Protein AF-A0A511N7I3-F1 (afdb_monomer_lite)

Secondary structure (DSSP, 8-state):
-HHHHHHHHHH-HHHHHHHHHHHHHHHHHHHHHHH-TT-----SS-TTHHHHHHHHHHHHHIIIIIHHHSSTHHHHTTS---HHHHHHHHHHHHHHHHHHHHHHHHHTT-S-S-HHHHHHHHHHHHHHHHHHHHHHHHH--HHHHHHHHHHHHHTHHHHHHTS-TTTHHHHHHTSTTHHHHHSTT-STTHHHHHHHHHHHHHHHHHHHHHHTT--

pLDDT: mean 76.43, std 11.68, range [41.78, 92.38]

Foldseek 3Di:
DLVVVVVVLVVDPLSVVLLVQLQCVLVVQLVVCVVDVVPNCDALFQNLLVSLLSLLLRLLLCQLQVCLVPCVVVVVVVDPDWLVRSVVSSVVVSVVSSVSSSVSNVVSVRDDPDPLLVVLSVQLSLQLNLQLLLVCLPPSHSVCSNVCSCCLRGPVSVVLVPDDPVCSLVVLLLRTRCSSRNPVVPPVSNVSNVVNSVVSNVNSSVSSNVVISDD

Structure (mmCIF, N/CA/C/O backbone):
data_AF-A0A511N7I3-F1
#
_entry.id   AF-A0A511N7I3-F1
#
loop_
_atom_site.group_PDB
_atom_site.id
_atom_site.type_symbol
_atom_site.label_atom_id
_atom_site.label_alt_id
_atom_site.label_comp_id
_atom_site.label_asym_id
_atom_site.label_entity_id
_atom_site.label_seq_id
_atom_site.pdbx_PDB_ins_code
_atom_site.Cartn_x
_atom_site.Cartn_y
_atom_site.Cartn_z
_atom_site.occupancy
_atom_site.B_iso_or_equiv
_atom_site.auth_seq_id
_atom_site.auth_comp_id
_atom_site.auth_asym_id
_atom_site.auth_atom_id
_atom_site.pdbx_PDB_model_num
ATOM 1 N N . MET A 1 1 ? 2.011 6.239 21.391 1.00 61.47 1 MET A N 1
ATOM 2 C CA . MET A 1 1 ? 0.919 5.360 20.912 1.00 61.47 1 MET A CA 1
ATOM 3 C C . MET A 1 1 ? 1.332 4.529 19.694 1.00 61.47 1 MET A C 1
ATOM 5 O O . MET A 1 1 ? 1.043 3.345 19.711 1.00 61.47 1 MET A O 1
ATOM 9 N N . LEU A 1 2 ? 2.141 5.040 18.748 1.00 65.31 2 LEU A N 1
ATOM 10 C CA . LEU A 1 2 ? 2.785 4.211 17.702 1.00 65.31 2 LEU A CA 1
ATOM 11 C C . LEU A 1 2 ? 3.490 2.957 18.261 1.00 65.31 2 LEU A C 1
ATOM 13 O O . LEU A 1 2 ? 3.284 1.851 17.775 1.00 65.31 2 LEU A O 1
ATOM 17 N N . ALA A 1 3 ? 4.257 3.116 19.345 1.00 66.69 3 ALA A N 1
ATOM 18 C CA . ALA A 1 3 ? 4.896 2.001 20.048 1.00 66.69 3 ALA A CA 1
ATOM 19 C C . ALA A 1 3 ? 3.896 0.943 20.558 1.00 66.69 3 ALA A C 1
ATOM 21 O O . ALA A 1 3 ? 4.250 -0.225 20.653 1.00 66.69 3 ALA A O 1
ATOM 22 N N . ALA A 1 4 ? 2.649 1.326 20.857 1.00 69.81 4 ALA A N 1
ATOM 23 C CA . ALA A 1 4 ? 1.601 0.397 21.269 1.00 69.81 4 ALA A CA 1
ATOM 24 C C . ALA A 1 4 ? 1.041 -0.390 20.074 1.00 69.81 4 ALA A C 1
ATOM 26 O O . ALA A 1 4 ? 0.874 -1.599 20.191 1.00 69.81 4 ALA A O 1
ATOM 27 N N . GLU A 1 5 ? 0.820 0.242 18.915 1.00 72.00 5 GLU A N 1
ATOM 28 C CA . GLU A 1 5 ? 0.444 -0.471 17.680 1.00 72.00 5 GLU A CA 1
ATOM 29 C C . GLU A 1 5 ? 1.557 -1.434 17.227 1.00 72.00 5 GLU A C 1
ATOM 31 O O . GLU A 1 5 ? 1.289 -2.586 16.892 1.00 72.00 5 GLU A O 1
ATOM 36 N N . LEU A 1 6 ? 2.825 -1.018 17.325 1.00 74.19 6 LEU A N 1
ATOM 37 C CA . LEU A 1 6 ? 3.972 -1.898 17.072 1.00 74.19 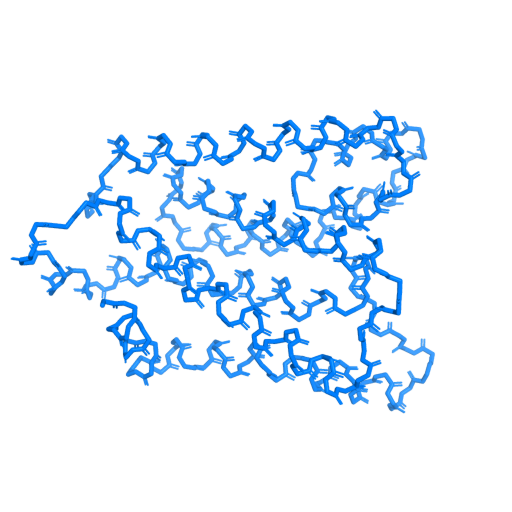6 LEU A CA 1
ATOM 38 C C . LEU A 1 6 ? 4.059 -3.046 18.081 1.00 74.19 6 LEU A C 1
ATOM 40 O O . LEU A 1 6 ? 4.363 -4.180 17.715 1.00 74.19 6 LEU A O 1
ATOM 44 N N . LEU A 1 7 ? 3.758 -2.782 19.353 1.00 73.81 7 LEU A N 1
ATOM 45 C CA . LEU A 1 7 ? 3.720 -3.814 20.385 1.00 73.81 7 LEU A CA 1
ATOM 46 C C . LEU A 1 7 ? 2.601 -4.830 20.130 1.00 73.81 7 LEU A C 1
ATOM 48 O O . LEU A 1 7 ? 2.807 -6.016 20.374 1.00 73.81 7 LEU A O 1
ATOM 52 N N . LYS A 1 8 ? 1.443 -4.402 19.613 1.00 72.38 8 LYS A N 1
ATOM 53 C CA . LYS A 1 8 ? 0.372 -5.319 19.191 1.00 72.38 8 LYS A CA 1
ATOM 54 C C . LYS A 1 8 ? 0.804 -6.182 18.021 1.00 72.38 8 LYS A C 1
ATOM 56 O O . LYS A 1 8 ? 0.581 -7.386 18.055 1.00 72.38 8 LYS A O 1
ATOM 61 N N . LEU A 1 9 ? 1.460 -5.584 17.029 1.00 73.81 9 LEU A N 1
ATOM 62 C CA . LEU A 1 9 ? 2.006 -6.316 15.892 1.00 73.81 9 LEU A CA 1
ATOM 63 C C . LEU A 1 9 ? 3.045 -7.354 16.349 1.00 73.81 9 LEU A C 1
ATOM 65 O O . LEU A 1 9 ? 2.996 -8.493 15.905 1.00 73.81 9 LEU A O 1
ATOM 69 N N . LYS A 1 10 ? 3.915 -6.997 17.304 1.00 78.56 10 LYS A N 1
ATOM 70 C CA . LYS A 1 10 ? 4.887 -7.912 17.927 1.00 78.56 10 LYS A CA 1
ATOM 71 C C . LYS A 1 10 ? 4.224 -9.038 18.731 1.00 78.56 10 LYS A C 1
ATOM 73 O O . LYS A 1 10 ? 4.747 -10.144 18.774 1.00 78.56 10 LYS A O 1
ATOM 78 N N . ARG A 1 11 ? 3.127 -8.752 19.439 1.00 76.62 11 ARG A N 1
ATOM 79 C CA . ARG A 1 11 ? 2.456 -9.716 20.332 1.00 76.62 11 ARG A CA 1
ATOM 80 C C . ARG A 1 11 ? 1.458 -10.619 19.612 1.00 76.62 11 ARG A C 1
ATOM 82 O O . ARG A 1 11 ? 1.139 -11.679 20.138 1.00 76.62 11 ARG A O 1
ATOM 89 N N . ASN A 1 12 ? 0.955 -10.210 18.450 1.00 77.50 12 ASN A N 1
ATOM 90 C CA . ASN A 1 12 ? 0.035 -11.014 17.659 1.00 77.50 12 ASN A CA 1
ATOM 91 C C . ASN A 1 12 ? 0.822 -11.860 16.638 1.00 77.50 12 ASN A C 1
ATOM 93 O O . ASN A 1 12 ? 1.464 -11.285 15.755 1.00 77.50 12 ASN A O 1
ATOM 97 N N . PRO A 1 13 ? 0.748 -13.203 16.700 1.00 79.56 13 PRO A N 1
ATOM 98 C CA . PRO A 1 13 ? 1.483 -14.073 15.783 1.00 79.56 13 PRO A CA 1
ATOM 99 C C . PRO A 1 13 ? 1.088 -13.859 14.315 1.00 79.56 13 PRO A C 1
ATOM 101 O O . PRO A 1 13 ? 1.944 -13.961 13.441 1.00 79.56 13 PRO A O 1
ATOM 104 N N . MET A 1 14 ? -0.170 -13.499 14.030 1.00 78.31 14 MET A N 1
ATOM 105 C CA . MET A 1 14 ? -0.611 -13.184 12.667 1.00 78.31 14 MET A CA 1
ATOM 106 C C . MET A 1 14 ? 0.020 -11.880 12.173 1.00 78.31 14 MET A C 1
ATOM 108 O O . MET A 1 14 ? 0.594 -11.849 11.089 1.00 78.31 14 MET A O 1
ATOM 112 N N . GLY A 1 15 ? -0.021 -10.815 12.981 1.00 77.06 15 GLY A N 1
ATOM 113 C CA . GLY A 1 15 ? 0.588 -9.526 12.632 1.00 77.06 15 GLY A CA 1
ATOM 114 C C . GLY A 1 15 ? 2.103 -9.621 12.434 1.00 77.06 15 GLY A C 1
ATOM 115 O O . GLY A 1 15 ? 2.637 -9.078 11.466 1.00 77.06 15 GLY A O 1
ATOM 116 N N . MET A 1 16 ? 2.789 -10.361 13.307 1.00 82.50 16 MET A N 1
ATOM 117 C CA . MET A 1 16 ? 4.225 -10.611 13.192 1.00 82.50 16 MET A CA 1
ATOM 118 C C . MET A 1 16 ? 4.556 -11.465 11.963 1.00 82.50 16 MET A C 1
ATOM 120 O O . MET A 1 16 ? 5.484 -11.132 11.229 1.00 82.50 16 MET A O 1
ATOM 124 N N . GLY A 1 17 ? 3.772 -12.514 11.691 1.00 83.88 17 GLY A N 1
ATOM 125 C CA . GLY A 1 17 ? 3.923 -13.344 10.496 1.00 83.88 17 GLY A CA 1
ATOM 126 C C . GLY A 1 17 ? 3.764 -12.546 9.201 1.00 83.88 17 GLY A C 1
ATOM 127 O O . GLY A 1 17 ? 4.588 -12.679 8.301 1.00 83.88 17 GLY A O 1
ATOM 128 N N . LEU A 1 18 ? 2.769 -11.653 9.128 1.00 82.25 18 LEU A N 1
ATOM 129 C CA . LEU A 1 18 ? 2.565 -10.772 7.971 1.00 82.25 18 LEU A CA 1
ATOM 130 C C . LEU A 1 18 ? 3.715 -9.775 7.785 1.00 82.25 18 LEU A C 1
ATOM 132 O O . LEU A 1 18 ? 4.137 -9.536 6.657 1.00 82.25 18 LEU A O 1
ATOM 136 N N . ALA A 1 19 ? 4.252 -9.218 8.872 1.00 80.75 19 ALA A N 1
ATOM 137 C CA . ALA A 1 19 ? 5.400 -8.319 8.800 1.00 80.75 19 ALA A CA 1
ATOM 138 C C . ALA A 1 19 ? 6.677 -9.042 8.349 1.00 80.75 19 ALA A C 1
ATOM 140 O O . ALA A 1 19 ? 7.389 -8.536 7.486 1.00 80.75 19 ALA A O 1
ATOM 141 N N . ILE A 1 20 ? 6.941 -10.243 8.874 1.00 84.75 20 ILE A N 1
ATOM 142 C CA . ILE A 1 20 ? 8.081 -11.070 8.453 1.00 84.75 20 ILE A CA 1
ATOM 143 C C . ILE A 1 20 ? 7.931 -11.478 6.987 1.00 84.75 20 ILE A C 1
ATOM 145 O O . ILE A 1 20 ? 8.874 -11.310 6.222 1.00 84.75 20 ILE A O 1
ATOM 149 N N . ALA A 1 21 ? 6.753 -11.956 6.575 1.00 80.81 21 ALA A N 1
ATOM 150 C CA . ALA A 1 21 ? 6.480 -12.296 5.180 1.00 80.81 21 ALA A CA 1
ATOM 151 C C . ALA A 1 21 ? 6.705 -11.082 4.266 1.00 80.81 21 ALA A C 1
ATOM 153 O O . ALA A 1 21 ? 7.388 -11.185 3.251 1.00 80.81 21 ALA A O 1
ATOM 154 N N . GLY A 1 22 ? 6.215 -9.914 4.683 1.00 76.44 22 GLY A N 1
ATOM 155 C CA . GLY A 1 22 ? 6.435 -8.640 4.012 1.00 76.44 22 GLY A CA 1
ATOM 156 C C . GLY A 1 22 ? 7.910 -8.285 3.805 1.00 76.44 22 GLY A C 1
ATOM 157 O O . GLY A 1 22 ? 8.301 -7.885 2.713 1.00 76.44 22 GLY A O 1
ATOM 158 N N . LEU A 1 23 ? 8.740 -8.474 4.833 1.00 81.56 23 LEU A N 1
ATOM 159 C CA . LEU A 1 23 ? 10.179 -8.181 4.792 1.00 81.56 23 LEU A CA 1
ATOM 160 C C . LEU A 1 23 ? 11.017 -9.281 4.126 1.00 81.56 23 LEU A C 1
ATOM 162 O O . LEU A 1 23 ? 12.124 -9.005 3.669 1.00 81.56 23 LEU A O 1
ATOM 166 N N . ALA A 1 24 ? 10.507 -10.511 4.051 1.00 84.38 24 ALA A N 1
ATOM 167 C CA . ALA A 1 24 ? 11.149 -11.620 3.352 1.00 84.38 24 ALA A CA 1
ATOM 168 C C . ALA A 1 24 ? 10.928 -11.554 1.832 1.00 84.38 24 ALA A C 1
ATOM 170 O O . ALA A 1 24 ? 11.765 -12.031 1.068 1.00 84.38 24 ALA A O 1
ATOM 171 N N . LEU A 1 25 ? 9.833 -10.937 1.375 1.00 82.62 25 LEU A N 1
ATOM 172 C CA . LEU A 1 25 ? 9.498 -10.830 -0.048 1.00 82.62 25 LEU A CA 1
ATOM 173 C C . LEU A 1 25 ? 10.602 -10.202 -0.919 1.00 82.62 25 LEU A C 1
ATOM 175 O O . LEU A 1 25 ? 10.906 -10.797 -1.950 1.00 82.62 25 LEU A O 1
ATOM 179 N N . PRO A 1 26 ? 11.257 -9.080 -0.550 1.00 81.00 26 PRO A N 1
ATOM 180 C CA . PRO A 1 26 ? 12.385 -8.553 -1.321 1.00 81.00 26 PRO A CA 1
ATOM 181 C C . PRO A 1 26 ? 13.533 -9.557 -1.476 1.00 81.00 26 PRO A C 1
ATOM 183 O O . PRO A 1 26 ? 14.131 -9.648 -2.545 1.00 81.00 26 PRO A O 1
ATOM 186 N N . VAL A 1 27 ? 13.821 -10.329 -0.422 1.00 84.12 27 VAL A N 1
ATOM 187 C CA . VAL A 1 27 ? 14.886 -11.343 -0.409 1.00 84.12 27 VAL A CA 1
ATOM 188 C C . VAL A 1 27 ? 14.528 -12.505 -1.333 1.00 84.12 27 VAL A C 1
ATOM 190 O O . VAL A 1 27 ? 15.369 -12.955 -2.106 1.00 84.12 27 VAL A O 1
ATOM 193 N N . LEU A 1 28 ? 13.272 -12.960 -1.301 1.00 82.88 28 LEU A N 1
ATOM 194 C CA . LEU A 1 28 ? 12.775 -14.015 -2.188 1.00 82.88 28 LEU A CA 1
ATOM 195 C C . LEU A 1 28 ? 12.784 -13.578 -3.656 1.00 82.88 28 LEU A C 1
ATOM 197 O O . LEU A 1 28 ? 13.202 -14.349 -4.514 1.00 82.88 28 LEU A O 1
ATOM 201 N N . VAL A 1 29 ? 12.366 -12.342 -3.944 1.00 78.94 29 VAL A N 1
ATOM 202 C CA . VAL A 1 29 ? 12.414 -11.762 -5.296 1.00 78.94 29 VAL A CA 1
ATOM 203 C C . VAL A 1 29 ? 13.855 -11.680 -5.795 1.00 78.94 29 VAL A C 1
ATOM 205 O O . VAL A 1 29 ? 14.139 -12.092 -6.918 1.00 78.94 29 VAL A O 1
ATOM 208 N N . PHE A 1 30 ? 14.779 -11.211 -4.953 1.00 80.75 30 PHE A N 1
ATOM 209 C CA . PHE A 1 30 ? 16.201 -11.178 -5.281 1.00 80.75 30 PHE A CA 1
ATOM 210 C C . PHE A 1 30 ? 16.751 -12.581 -5.572 1.00 80.75 30 PHE A C 1
ATOM 212 O O . PHE A 1 30 ? 17.352 -12.794 -6.622 1.00 80.75 30 PHE A O 1
ATOM 219 N N . ALA A 1 31 ? 16.502 -13.551 -4.689 1.00 82.94 31 ALA A N 1
ATOM 220 C CA . ALA A 1 31 ? 16.961 -14.927 -4.868 1.00 82.94 31 ALA A CA 1
ATOM 221 C C . ALA A 1 31 ? 16.394 -15.563 -6.150 1.00 82.94 31 ALA A C 1
ATOM 223 O O . ALA A 1 31 ? 17.136 -16.190 -6.903 1.00 82.94 31 ALA A O 1
ATOM 224 N N . ALA A 1 32 ? 15.108 -15.351 -6.444 1.00 78.75 32 ALA A N 1
ATOM 225 C CA . ALA A 1 32 ? 14.471 -15.853 -7.658 1.00 78.75 32 ALA A CA 1
ATOM 226 C C . ALA A 1 32 ? 15.118 -15.283 -8.934 1.00 78.75 32 ALA A C 1
ATOM 228 O O . ALA A 1 32 ? 15.411 -16.043 -9.857 1.00 78.75 32 ALA A O 1
ATOM 229 N N . ASN A 1 33 ? 15.412 -13.978 -8.954 1.00 75.94 33 ASN A N 1
ATOM 230 C CA . ASN A 1 33 ? 16.085 -13.330 -10.083 1.00 75.94 33 ASN A CA 1
ATOM 231 C C . ASN A 1 33 ? 17.519 -13.854 -10.292 1.00 75.94 33 ASN A C 1
ATOM 233 O O . ASN A 1 33 ? 17.972 -13.947 -11.430 1.00 75.94 33 ASN A O 1
ATOM 237 N N . GLN A 1 34 ? 18.226 -14.223 -9.216 1.00 80.19 34 GLN A N 1
ATOM 238 C CA . GLN A 1 34 ? 19.568 -14.818 -9.299 1.00 80.19 34 GLN A CA 1
ATOM 239 C C . GLN A 1 34 ? 19.542 -16.270 -9.798 1.00 80.19 34 GLN A C 1
ATOM 241 O O . GLN A 1 34 ? 20.450 -16.702 -10.504 1.00 80.19 34 GLN A O 1
ATOM 246 N N . MET A 1 35 ? 18.504 -17.038 -9.447 1.00 81.00 35 MET A N 1
ATOM 247 C CA . MET A 1 35 ? 18.386 -18.448 -9.836 1.00 81.00 35 MET A CA 1
ATOM 248 C C . MET A 1 35 ? 18.042 -18.642 -11.315 1.00 81.00 35 MET A C 1
ATOM 250 O O . MET A 1 35 ? 18.385 -19.675 -11.889 1.00 81.00 35 MET A O 1
ATOM 254 N N . ASN A 1 36 ? 17.356 -17.684 -11.942 1.00 69.88 36 ASN A N 1
ATOM 255 C CA . ASN A 1 36 ? 17.090 -17.735 -13.373 1.00 69.88 36 ASN A CA 1
ATOM 256 C C . ASN A 1 36 ? 16.962 -16.318 -13.965 1.00 69.88 36 ASN A C 1
ATOM 258 O O . ASN A 1 36 ? 15.907 -15.697 -13.819 1.00 69.88 36 ASN A O 1
ATOM 262 N N . PRO A 1 37 ? 17.970 -15.829 -14.710 1.00 64.62 37 PRO A N 1
ATOM 263 C CA . PRO A 1 37 ? 17.948 -14.481 -15.283 1.00 64.62 37 PRO A CA 1
ATOM 264 C C . PRO A 1 37 ? 16.853 -14.280 -16.346 1.00 64.62 37 PRO A C 1
ATOM 266 O O . PRO A 1 37 ? 16.487 -13.141 -16.637 1.00 64.62 37 PRO A O 1
ATOM 269 N N . ASN A 1 38 ? 16.284 -15.364 -16.891 1.00 60.97 38 ASN A N 1
ATOM 270 C CA . ASN A 1 38 ? 15.150 -15.308 -17.818 1.00 60.97 38 ASN A CA 1
ATOM 271 C C . ASN A 1 38 ? 13.794 -15.233 -17.092 1.00 60.97 38 ASN A C 1
ATOM 273 O O . ASN A 1 38 ? 12.800 -14.833 -17.696 1.00 60.97 38 ASN A O 1
ATOM 277 N N . MET A 1 39 ? 13.736 -15.582 -15.802 1.00 58.50 39 MET A N 1
ATOM 278 C CA . MET A 1 39 ? 12.571 -15.358 -14.945 1.00 58.50 39 MET A CA 1
ATOM 279 C C . MET A 1 39 ? 12.777 -14.073 -14.147 1.00 58.50 39 MET A C 1
ATOM 281 O O . MET A 1 39 ? 12.983 -14.099 -12.939 1.00 58.50 39 MET A O 1
ATOM 285 N N . GLN A 1 40 ? 12.708 -12.923 -14.820 1.00 58.62 40 GLN A N 1
ATOM 286 C CA . GLN A 1 40 ? 12.582 -11.667 -14.087 1.00 58.62 40 GLN A CA 1
ATOM 287 C C . GLN A 1 40 ? 11.233 -11.683 -13.368 1.00 58.62 40 GLN A C 1
ATOM 289 O O . GLN A 1 40 ? 10.181 -11.650 -14.013 1.00 58.62 40 GLN A O 1
ATOM 294 N N . VAL A 1 41 ? 11.257 -11.739 -12.034 1.00 55.12 41 VAL A N 1
ATOM 295 C CA . VAL A 1 41 ? 10.066 -11.567 -11.199 1.00 55.12 41 VAL A CA 1
ATOM 296 C C . VAL A 1 41 ? 9.647 -10.105 -11.310 1.00 55.12 41 VAL A C 1
ATOM 298 O O . VAL A 1 41 ? 9.997 -9.252 -10.495 1.00 55.12 41 VAL A O 1
ATOM 301 N N . LYS A 1 42 ? 8.935 -9.794 -12.390 1.00 52.12 42 LYS A N 1
ATOM 302 C CA . LYS A 1 42 ? 8.363 -8.476 -12.620 1.00 52.12 42 LYS A CA 1
ATOM 303 C C . LYS A 1 42 ? 7.066 -8.385 -11.826 1.00 52.12 42 LYS A C 1
ATOM 305 O O . LYS A 1 42 ? 6.123 -9.143 -12.063 1.00 52.12 42 LYS A O 1
ATOM 310 N N . ALA A 1 43 ? 7.016 -7.442 -10.886 1.00 48.22 43 ALA A N 1
ATOM 311 C CA . ALA A 1 43 ? 5.736 -6.862 -10.501 1.00 48.22 43 ALA A CA 1
ATOM 312 C C . ALA A 1 43 ? 5.073 -6.285 -11.747 1.00 48.22 43 ALA A C 1
ATOM 314 O O . ALA A 1 43 ? 5.749 -5.900 -12.700 1.00 48.22 43 ALA A O 1
ATOM 315 N N . ASN A 1 44 ? 3.755 -6.142 -11.704 1.00 49.75 44 ASN A N 1
ATOM 316 C CA . ASN A 1 44 ? 3.137 -5.184 -12.598 1.00 49.75 44 ASN A CA 1
ATOM 317 C C . ASN A 1 44 ? 3.702 -3.803 -12.210 1.00 49.75 44 ASN A C 1
ATOM 319 O O . ASN A 1 44 ? 3.462 -3.329 -11.095 1.00 49.75 44 ASN A O 1
ATOM 323 N N . GLY A 1 45 ? 4.510 -3.212 -13.091 1.00 54.62 45 GLY A N 1
ATOM 324 C CA . GLY A 1 45 ? 5.258 -1.981 -12.854 1.00 54.62 45 GLY A CA 1
ATOM 325 C C . GLY A 1 45 ? 6.735 -2.264 -12.596 1.00 54.62 45 GLY A C 1
ATOM 326 O O . GLY A 1 45 ? 7.316 -3.205 -13.134 1.00 54.62 45 GLY A O 1
ATOM 327 N N . GLU A 1 46 ? 7.354 -1.438 -11.763 1.00 63.44 46 GLU A N 1
ATOM 328 C CA . GLU A 1 46 ? 8.758 -1.597 -11.406 1.00 63.44 46 GLU A CA 1
ATOM 329 C C . GLU A 1 46 ? 8.949 -2.768 -10.425 1.00 63.44 46 GLU A C 1
ATOM 331 O O . GLU A 1 46 ? 8.278 -2.844 -9.392 1.00 63.44 46 GLU A O 1
ATOM 336 N N . ALA A 1 47 ? 9.882 -3.683 -10.715 1.00 66.12 47 ALA A N 1
ATOM 337 C CA . ALA A 1 47 ? 10.077 -4.919 -9.943 1.00 66.12 47 ALA A CA 1
ATOM 338 C C . ALA A 1 47 ? 10.338 -4.667 -8.443 1.00 66.12 47 ALA A C 1
ATOM 340 O O . ALA A 1 47 ? 9.885 -5.428 -7.587 1.00 66.12 47 ALA A O 1
ATOM 341 N N . TYR A 1 48 ? 10.990 -3.549 -8.116 1.00 71.88 48 TYR A N 1
ATOM 342 C CA . TYR A 1 48 ? 11.301 -3.144 -6.743 1.00 71.88 48 TYR A CA 1
ATOM 343 C C . TYR A 1 48 ? 10.071 -2.771 -5.906 1.00 71.88 48 TYR A C 1
ATOM 345 O O . TYR A 1 48 ? 10.128 -2.778 -4.677 1.00 71.88 48 TYR A O 1
ATOM 353 N N . LEU A 1 49 ? 8.950 -2.443 -6.555 1.00 76.25 49 LEU A N 1
ATOM 354 C CA . LEU A 1 49 ? 7.708 -2.073 -5.885 1.00 76.25 49 LEU A CA 1
ATOM 355 C C . LEU A 1 49 ? 6.869 -3.290 -5.491 1.00 76.25 49 LEU A C 1
ATOM 357 O O . LEU A 1 49 ? 5.967 -3.135 -4.664 1.00 76.25 49 LEU A O 1
ATOM 361 N N . LEU A 1 50 ? 7.155 -4.479 -6.042 1.00 77.56 50 LEU A N 1
ATOM 362 C CA . LEU A 1 50 ? 6.407 -5.707 -5.752 1.00 77.56 50 LEU A CA 1
ATOM 363 C C . LEU A 1 50 ? 6.303 -5.980 -4.247 1.00 77.56 50 LEU A C 1
ATOM 365 O O . LEU A 1 50 ? 5.183 -6.157 -3.757 1.00 77.56 50 LEU A O 1
ATOM 369 N N . PRO A 1 51 ? 7.415 -5.974 -3.484 1.00 78.94 51 PRO A N 1
ATOM 370 C CA . PRO A 1 51 ? 7.354 -6.317 -2.072 1.00 78.94 51 PRO A CA 1
ATOM 371 C C . PRO A 1 51 ? 6.599 -5.261 -1.261 1.00 78.94 51 PRO A C 1
ATOM 373 O O . PRO A 1 51 ? 5.776 -5.597 -0.416 1.00 78.94 51 PRO A O 1
ATOM 376 N N . ALA A 1 52 ? 6.799 -3.980 -1.582 1.00 82.94 52 ALA A N 1
ATOM 377 C CA . ALA A 1 52 ? 6.121 -2.871 -0.920 1.00 82.94 52 ALA A CA 1
ATOM 378 C C . ALA A 1 52 ? 4.595 -2.901 -1.139 1.00 82.94 52 ALA A C 1
ATOM 380 O O . ALA A 1 52 ? 3.829 -2.701 -0.193 1.00 82.94 52 ALA A O 1
ATOM 381 N N . HIS A 1 53 ? 4.134 -3.211 -2.355 1.00 81.00 53 HIS A N 1
ATOM 382 C CA . HIS A 1 53 ? 2.703 -3.372 -2.637 1.00 81.00 53 HIS A CA 1
ATOM 383 C C . HIS A 1 53 ? 2.123 -4.617 -1.966 1.00 81.00 53 HIS A C 1
ATOM 385 O O . HIS A 1 53 ? 1.006 -4.567 -1.463 1.00 81.00 53 HIS A O 1
ATOM 391 N N . ALA A 1 54 ? 2.872 -5.718 -1.901 1.00 79.94 54 ALA A N 1
ATOM 392 C CA . ALA A 1 54 ? 2.435 -6.911 -1.184 1.00 79.94 54 ALA A CA 1
ATOM 393 C C . ALA A 1 54 ? 2.299 -6.655 0.328 1.00 79.94 54 ALA A C 1
ATOM 395 O O . ALA A 1 54 ? 1.297 -7.045 0.927 1.00 79.94 54 ALA A O 1
ATOM 396 N N . VAL A 1 55 ? 3.243 -5.925 0.936 1.00 84.44 55 VAL A N 1
ATOM 397 C CA . VAL A 1 55 ? 3.138 -5.459 2.330 1.00 84.44 55 VAL A CA 1
ATOM 398 C C . VAL A 1 55 ? 1.879 -4.617 2.516 1.00 84.44 55 VAL A C 1
ATOM 400 O O . VAL A 1 55 ? 1.105 -4.880 3.435 1.00 84.44 55 VAL A O 1
ATOM 403 N N . LEU A 1 56 ? 1.625 -3.645 1.631 1.00 86.44 56 LEU A N 1
ATOM 404 C CA . LEU A 1 56 ? 0.402 -2.840 1.684 1.00 86.44 56 LEU A CA 1
ATOM 405 C C . LEU A 1 56 ? -0.855 -3.714 1.599 1.00 86.44 56 LEU A C 1
ATOM 407 O O . LEU A 1 56 ? -1.730 -3.585 2.456 1.00 86.44 56 LEU A O 1
ATOM 411 N N . ALA A 1 57 ? -0.931 -4.608 0.611 1.00 83.31 57 ALA A N 1
ATOM 412 C CA . ALA A 1 57 ? -2.070 -5.491 0.366 1.00 83.31 57 ALA A CA 1
ATOM 413 C C . ALA A 1 57 ? -2.380 -6.419 1.544 1.00 83.31 57 ALA A C 1
ATOM 415 O O . ALA A 1 57 ? -3.540 -6.732 1.777 1.00 83.31 57 ALA A O 1
ATOM 416 N N . LEU A 1 58 ? -1.361 -6.864 2.280 1.00 85.00 58 LEU A N 1
ATOM 417 C CA . LEU A 1 58 ? -1.513 -7.821 3.376 1.00 85.00 58 LEU A CA 1
ATOM 418 C C . LEU A 1 58 ? -1.727 -7.139 4.732 1.00 85.00 58 LEU A C 1
ATOM 420 O O . LEU A 1 58 ? -2.618 -7.514 5.495 1.00 85.00 58 LEU A O 1
ATOM 424 N N . VAL A 1 59 ? -0.927 -6.117 5.039 1.00 86.94 59 VAL A N 1
ATOM 425 C CA . VAL A 1 59 ? -0.918 -5.470 6.359 1.00 86.94 59 VAL A CA 1
ATOM 426 C C . VAL A 1 59 ? -2.082 -4.496 6.512 1.00 86.94 59 VAL A C 1
ATOM 428 O O . VAL A 1 59 ? -2.642 -4.368 7.602 1.00 86.94 59 VAL A O 1
ATOM 431 N N . THR A 1 60 ? -2.486 -3.822 5.434 1.00 88.12 60 THR A N 1
ATOM 432 C CA . THR A 1 60 ? -3.532 -2.793 5.501 1.00 88.12 60 THR A CA 1
ATOM 433 C C . THR A 1 60 ? -4.906 -3.377 5.852 1.00 88.12 60 THR A C 1
ATOM 435 O O . THR A 1 60 ? -5.511 -2.886 6.807 1.00 88.12 60 THR A O 1
ATOM 438 N N . PRO A 1 61 ? -5.405 -4.443 5.189 1.00 86.75 61 PRO A N 1
ATOM 439 C CA . PRO A 1 61 ? -6.654 -5.089 5.598 1.00 86.75 61 PRO A CA 1
ATOM 440 C C . PRO A 1 61 ? -6.561 -5.663 7.016 1.00 86.75 61 PRO A C 1
ATOM 442 O O . PRO A 1 61 ? -7.521 -5.580 7.779 1.00 86.75 61 PRO A O 1
ATOM 445 N N . TYR A 1 62 ? -5.403 -6.212 7.396 1.00 86.00 62 TYR A N 1
ATOM 446 C CA . TYR A 1 62 ? -5.194 -6.756 8.736 1.00 86.00 62 TYR A CA 1
ATOM 447 C C . TYR A 1 62 ? -5.353 -5.680 9.823 1.00 86.00 62 TYR A C 1
ATOM 449 O O . TYR A 1 62 ? -6.187 -5.836 10.715 1.00 86.00 62 TYR A O 1
ATOM 457 N N . LEU A 1 63 ? -4.617 -4.566 9.731 1.00 85.12 63 LEU A N 1
ATOM 458 C CA . LEU A 1 63 ? -4.652 -3.510 10.751 1.00 85.12 63 LEU A CA 1
ATOM 459 C C . LEU A 1 63 ? -5.958 -2.708 10.730 1.00 85.12 63 LEU A C 1
ATOM 461 O O . LEU A 1 63 ? -6.449 -2.314 11.788 1.00 85.12 63 LEU A O 1
ATOM 465 N N . LEU A 1 64 ? -6.521 -2.440 9.547 1.00 84.94 64 LEU A N 1
ATOM 466 C CA . LEU A 1 64 ? -7.693 -1.569 9.424 1.00 84.94 64 LEU A CA 1
ATOM 467 C C . LEU A 1 64 ? -9.034 -2.313 9.553 1.00 84.94 64 LEU A C 1
ATOM 469 O O . LEU A 1 64 ? -10.005 -1.698 9.998 1.00 84.94 64 LEU A O 1
ATOM 473 N N . ALA A 1 65 ? -9.107 -3.601 9.195 1.00 81.06 65 ALA A N 1
ATOM 474 C CA . ALA A 1 65 ? -10.356 -4.372 9.194 1.00 81.06 65 ALA A CA 1
ATOM 475 C C . ALA A 1 65 ? -10.353 -5.588 10.136 1.00 81.06 65 ALA A C 1
ATOM 477 O O . ALA A 1 65 ? -11.351 -5.811 10.813 1.00 81.06 65 ALA A O 1
ATOM 478 N N . LEU A 1 66 ? -9.281 -6.389 10.198 1.00 79.38 66 LEU A N 1
ATOM 479 C CA . LEU A 1 66 ? -9.295 -7.622 11.004 1.00 79.38 66 LEU A CA 1
ATOM 480 C C . LEU A 1 66 ? -9.034 -7.362 12.492 1.00 79.38 66 LEU A C 1
ATOM 482 O O . LEU A 1 66 ? -9.802 -7.809 13.338 1.00 79.38 66 LEU A O 1
ATOM 486 N N . GLU A 1 67 ? -7.977 -6.621 12.831 1.00 74.38 67 GLU A N 1
ATOM 487 C CA . GLU A 1 67 ? -7.623 -6.317 14.228 1.00 74.38 67 GLU A CA 1
ATOM 488 C C . GLU A 1 67 ? -8.728 -5.513 14.932 1.00 74.38 67 GLU A C 1
ATOM 490 O O . GLU A 1 67 ? -8.976 -5.683 16.129 1.00 74.38 67 GLU A O 1
ATOM 495 N N . THR A 1 68 ? -9.414 -4.651 14.177 1.00 69.94 68 THR A N 1
ATOM 496 C CA . THR A 1 68 ? -10.552 -3.863 14.656 1.00 69.94 68 THR A CA 1
ATOM 497 C C . THR A 1 68 ? -11.760 -4.745 14.985 1.00 69.94 68 THR A C 1
ATOM 499 O O . THR A 1 68 ? -12.449 -4.461 15.963 1.00 69.94 68 THR A O 1
ATOM 502 N N . GLN A 1 69 ? -11.971 -5.843 14.250 1.00 69.06 69 GLN A N 1
ATOM 503 C CA . GLN A 1 69 ? -13.022 -6.835 14.518 1.00 69.06 69 GLN A CA 1
ATOM 504 C C . GLN A 1 69 ? -12.654 -7.824 15.636 1.00 69.06 69 GLN A C 1
ATOM 506 O O . GLN A 1 69 ? -13.509 -8.217 16.430 1.00 69.06 69 GLN A O 1
ATOM 511 N N . GLN A 1 70 ? -11.385 -8.231 15.731 1.00 67.50 70 GLN A N 1
ATOM 512 C CA . GLN A 1 70 ? -10.907 -9.254 16.667 1.00 67.50 70 GLN A CA 1
ATOM 513 C C . GLN A 1 70 ? -10.722 -8.725 18.100 1.00 67.50 70 GLN A C 1
ATOM 515 O O . GLN A 1 70 ? -9.653 -8.873 18.663 1.00 67.50 70 GLN A O 1
ATOM 520 N N . ALA 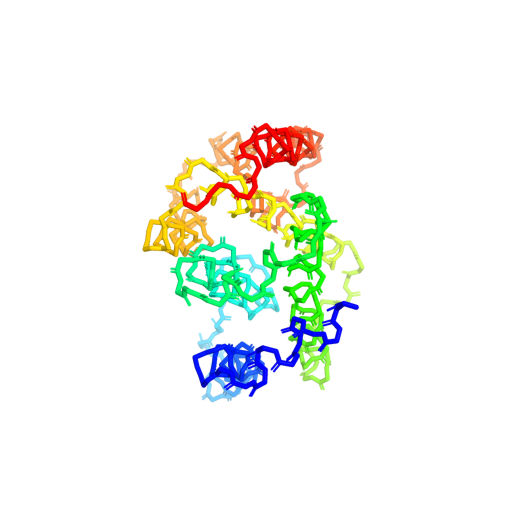A 1 71 ? -11.740 -8.113 18.715 1.00 50.50 71 ALA A N 1
ATOM 521 C CA . ALA A 1 71 ? -11.844 -7.783 20.151 1.00 50.50 71 ALA A CA 1
ATOM 522 C C . ALA A 1 71 ? -10.703 -6.971 20.832 1.00 50.50 71 ALA A C 1
ATOM 524 O O . ALA A 1 71 ? -10.923 -6.438 21.920 1.00 50.50 71 ALA A O 1
ATOM 525 N N . THR A 1 72 ? -9.533 -6.762 20.220 1.00 51.84 72 THR A N 1
ATOM 526 C CA . THR A 1 72 ? -8.424 -5.933 20.721 1.00 51.84 72 THR A CA 1
ATOM 527 C C . THR A 1 72 ? -8.796 -4.454 20.774 1.00 51.84 72 THR A C 1
ATOM 529 O O . THR A 1 72 ? -8.189 -3.688 21.521 1.00 51.84 72 THR A O 1
ATOM 532 N N . ALA A 1 73 ? -9.853 -4.056 20.057 1.00 49.19 73 ALA A N 1
ATOM 533 C CA . ALA A 1 73 ? -10.469 -2.744 20.183 1.00 49.19 73 ALA A CA 1
ATOM 534 C C . ALA A 1 73 ? -11.104 -2.509 21.566 1.00 49.19 73 ALA A C 1
ATOM 536 O O . ALA A 1 73 ? -11.058 -1.378 22.044 1.00 49.19 73 ALA A O 1
ATOM 537 N N . LYS A 1 74 ? -11.607 -3.543 22.272 1.00 45.81 74 LYS A N 1
ATOM 538 C CA . LYS A 1 74 ? -12.214 -3.363 23.612 1.00 45.81 74 LYS A CA 1
ATOM 539 C C . LYS A 1 74 ? -11.248 -2.744 24.632 1.00 45.81 74 LYS A C 1
ATOM 541 O O . LYS A 1 74 ? -11.706 -2.029 25.512 1.00 45.81 74 LYS A O 1
ATOM 546 N N . TRP A 1 75 ? -9.936 -2.956 24.489 1.00 45.88 75 TRP A N 1
ATOM 547 C CA . TRP A 1 75 ? -8.913 -2.369 25.369 1.00 45.88 75 TRP A CA 1
ATOM 548 C C . TRP A 1 75 ? -8.434 -0.974 24.933 1.00 45.88 75 TRP A C 1
ATOM 550 O O . TRP A 1 75 ? -7.914 -0.225 25.751 1.00 45.88 75 TRP A O 1
ATOM 560 N N . ILE A 1 76 ? -8.606 -0.599 23.660 1.00 49.34 76 ILE A N 1
ATOM 561 C CA . ILE A 1 76 ? -8.284 0.754 23.154 1.00 49.34 76 ILE A CA 1
ATOM 562 C C . ILE A 1 76 ? -9.430 1.729 23.467 1.00 49.34 76 ILE A C 1
ATOM 564 O O . ILE A 1 76 ? -9.220 2.935 23.577 1.00 49.34 76 ILE A O 1
ATOM 568 N N . LEU A 1 77 ? -10.645 1.204 23.637 1.00 47.34 77 LEU A N 1
ATOM 569 C CA . LEU A 1 77 ? -11.870 1.976 23.838 1.00 47.34 77 LEU A CA 1
ATOM 570 C C . LEU A 1 77 ? -12.055 2.531 25.261 1.00 47.34 77 LEU A C 1
ATOM 572 O O . LEU A 1 77 ? -13.021 3.251 25.493 1.00 47.34 77 LEU A O 1
ATOM 576 N N . THR A 1 78 ? -11.147 2.265 26.205 1.00 49.38 78 THR A N 1
ATOM 577 C CA . THR A 1 78 ? -11.196 2.900 27.537 1.00 49.38 78 THR A CA 1
ATOM 578 C C . THR A 1 78 ? -10.611 4.315 27.552 1.00 49.38 78 THR A C 1
ATOM 580 O O . THR A 1 78 ? -10.781 5.027 28.538 1.00 49.38 78 THR A O 1
ATOM 583 N N . THR A 1 79 ? -9.956 4.753 26.468 1.00 53.50 79 THR A N 1
ATOM 584 C CA . THR A 1 79 ? -9.380 6.101 26.351 1.00 53.50 79 THR A CA 1
ATOM 585 C C . THR A 1 79 ? -10.069 6.855 25.208 1.00 53.50 79 THR A C 1
ATOM 587 O O . THR A 1 79 ? -10.045 6.364 24.074 1.00 53.50 79 THR A O 1
ATOM 590 N N . PRO A 1 80 ? -10.667 8.042 25.441 1.00 53.84 80 PRO A N 1
ATOM 591 C CA . PRO A 1 80 ? -11.333 8.813 24.393 1.00 53.84 80 PRO A CA 1
ATOM 592 C C . PRO A 1 80 ? -10.301 9.268 23.356 1.00 53.84 80 PRO A C 1
ATOM 594 O O . PRO A 1 80 ? -9.583 10.249 23.536 1.00 53.84 80 PRO A O 1
ATOM 597 N N . THR A 1 81 ? -10.198 8.516 22.264 1.00 67.12 81 THR A N 1
ATOM 598 C CA . THR A 1 81 ? -9.222 8.751 21.201 1.00 67.12 81 THR A CA 1
ATOM 599 C C . THR A 1 81 ? -9.973 8.967 19.894 1.00 67.12 81 THR A C 1
ATOM 601 O O . THR A 1 81 ? -10.846 8.179 19.538 1.00 67.12 81 THR A O 1
ATOM 604 N N . SER A 1 82 ? -9.660 10.047 19.173 1.00 74.69 82 SER A N 1
ATOM 605 C CA . SER A 1 82 ? -10.288 10.353 17.879 1.00 74.69 82 SER A CA 1
ATOM 606 C C . SER A 1 82 ? -10.083 9.211 16.872 1.00 74.69 82 SER A C 1
ATOM 608 O O . SER A 1 82 ? -8.976 8.680 16.761 1.00 74.69 82 SER A O 1
ATOM 610 N N . SER A 1 83 ? -11.117 8.870 16.093 1.00 75.12 83 SER A N 1
ATOM 611 C CA . SER A 1 83 ? -11.044 7.833 15.047 1.00 75.12 83 SER A CA 1
ATOM 612 C C . SER A 1 83 ? -9.950 8.118 14.019 1.00 75.12 83 SER A C 1
ATOM 614 O O . SER A 1 83 ? -9.235 7.209 13.602 1.00 75.12 83 SER A O 1
ATOM 616 N N . LEU A 1 84 ? -9.760 9.393 13.667 1.00 81.38 84 LEU A N 1
ATOM 617 C CA . LEU A 1 84 ? -8.695 9.822 12.765 1.00 81.38 84 LEU A CA 1
ATOM 618 C C . LEU A 1 84 ? -7.315 9.597 13.378 1.00 81.38 84 LEU A C 1
ATOM 620 O O . LEU A 1 84 ? -6.403 9.182 12.675 1.00 81.38 84 LEU A O 1
ATOM 624 N N . LYS A 1 85 ? -7.160 9.814 14.688 1.00 82.75 85 LYS A N 1
ATOM 625 C CA . LYS A 1 85 ? -5.887 9.567 15.374 1.00 82.75 85 LYS A CA 1
ATOM 626 C C . LYS A 1 85 ? -5.518 8.082 15.328 1.00 82.75 85 LYS A C 1
ATOM 628 O O . LYS A 1 85 ? -4.389 7.761 14.979 1.00 82.75 85 LYS A O 1
ATOM 633 N N . VAL A 1 86 ? -6.474 7.189 15.592 1.00 80.06 86 VAL A N 1
ATOM 634 C CA . VAL A 1 86 ? -6.261 5.733 15.479 1.00 80.06 86 VAL A CA 1
ATOM 635 C C . VAL A 1 86 ? -5.919 5.335 14.040 1.00 80.06 86 VAL A C 1
ATOM 637 O O . VAL A 1 86 ? -4.989 4.561 13.820 1.00 80.06 86 VAL A O 1
ATOM 640 N N . LEU A 1 87 ? -6.627 5.891 13.052 1.00 85.38 87 LEU A N 1
ATOM 641 C CA . LEU A 1 87 ? -6.333 5.654 11.639 1.00 85.38 87 LEU A CA 1
ATOM 642 C C . LEU A 1 87 ? -4.905 6.083 11.276 1.00 85.38 87 LEU A C 1
ATOM 644 O O . LEU A 1 87 ? -4.179 5.304 10.661 1.00 85.38 87 LEU A O 1
ATOM 648 N N . PHE A 1 88 ? -4.489 7.291 11.669 1.00 88.12 88 PHE A N 1
ATOM 649 C CA . PHE A 1 88 ? -3.140 7.787 11.398 1.00 88.12 88 PHE A CA 1
ATOM 650 C C . PHE A 1 88 ? -2.068 6.911 12.043 1.00 88.12 88 PHE A C 1
ATOM 652 O O . PHE A 1 88 ? -1.074 6.613 11.392 1.00 88.12 88 PHE A O 1
ATOM 659 N N . GLU A 1 89 ? -2.279 6.432 13.270 1.00 85.44 89 GLU A N 1
ATOM 660 C CA . GLU A 1 89 ? -1.337 5.526 13.937 1.00 85.44 89 GLU A CA 1
ATOM 661 C C . GLU A 1 89 ? -1.182 4.198 13.182 1.00 85.44 89 GLU A C 1
ATOM 663 O O . GLU A 1 89 ? -0.059 3.738 12.965 1.00 85.44 89 GLU A O 1
ATOM 668 N N . LYS A 1 90 ? -2.290 3.617 12.708 1.00 87.12 90 LYS A N 1
ATOM 669 C CA . LY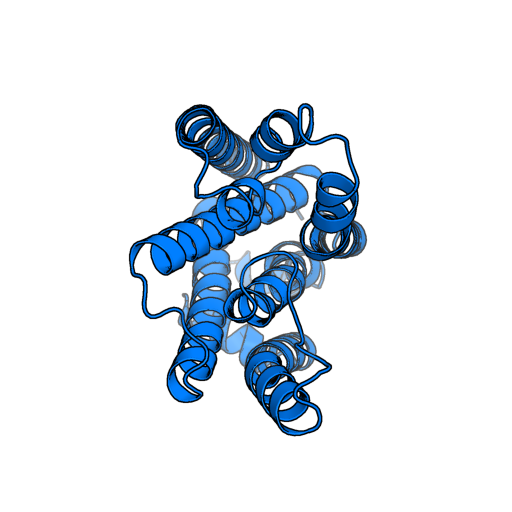S A 1 90 ? -2.263 2.399 11.885 1.00 87.12 90 LYS A CA 1
ATOM 670 C C . LYS A 1 90 ? -1.574 2.637 10.545 1.00 87.12 90 LYS A C 1
ATOM 672 O O . LYS A 1 90 ? -0.718 1.848 10.155 1.00 87.12 90 LYS A O 1
ATOM 677 N N . ILE A 1 91 ? -1.883 3.752 9.881 1.00 90.44 91 ILE A N 1
ATOM 678 C CA . ILE A 1 91 ? -1.205 4.182 8.652 1.00 90.44 91 ILE A CA 1
ATOM 679 C C . ILE A 1 91 ? 0.302 4.331 8.887 1.00 90.44 91 ILE A C 1
ATOM 681 O O . ILE A 1 91 ? 1.084 3.857 8.071 1.00 90.44 91 ILE A O 1
ATOM 685 N N . SER A 1 92 ? 0.733 4.920 10.004 1.00 89.31 92 SER A N 1
ATOM 686 C CA . SER A 1 92 ? 2.157 5.051 10.327 1.00 89.31 92 SER A CA 1
ATOM 687 C C . SER A 1 92 ? 2.853 3.696 10.485 1.00 89.31 92 SER A C 1
ATOM 689 O O . SER A 1 92 ? 3.975 3.548 10.010 1.00 89.31 92 SER A O 1
ATOM 691 N N . VAL A 1 93 ? 2.206 2.695 11.095 1.00 88.62 93 VAL A N 1
ATOM 692 C CA . VAL A 1 93 ? 2.765 1.330 11.178 1.00 88.62 93 VAL A CA 1
ATOM 693 C C . VAL A 1 93 ? 2.856 0.677 9.800 1.00 88.62 93 VAL A C 1
ATOM 695 O O . VAL A 1 93 ? 3.881 0.080 9.478 1.00 88.62 93 VAL A O 1
ATOM 698 N N . ILE A 1 94 ? 1.817 0.821 8.972 1.00 90.56 94 ILE A N 1
ATOM 699 C CA . ILE A 1 94 ? 1.813 0.313 7.593 1.00 90.56 94 ILE A CA 1
ATOM 700 C C . ILE A 1 94 ? 2.972 0.933 6.805 1.00 90.56 94 ILE A C 1
ATOM 702 O O . ILE A 1 94 ? 3.777 0.212 6.219 1.00 90.56 94 ILE A O 1
ATOM 706 N N . LEU A 1 95 ? 3.091 2.263 6.833 1.00 91.00 95 LEU A N 1
ATOM 707 C CA . LEU A 1 95 ? 4.145 2.992 6.133 1.00 91.00 95 LEU A CA 1
ATOM 708 C C . LEU A 1 95 ? 5.535 2.626 6.654 1.00 91.00 95 LEU A C 1
ATOM 710 O O . LEU A 1 95 ? 6.449 2.481 5.850 1.00 91.00 95 LEU A O 1
ATOM 714 N N . LEU A 1 96 ? 5.702 2.412 7.961 1.00 90.88 96 LEU A N 1
ATOM 715 C CA . LEU A 1 96 ? 6.971 1.950 8.519 1.00 90.88 96 LEU A CA 1
ATOM 716 C C . LEU A 1 96 ? 7.379 0.591 7.935 1.00 90.88 96 LEU A C 1
ATOM 718 O O . LEU A 1 96 ? 8.524 0.429 7.525 1.00 90.88 96 LEU A O 1
ATOM 722 N N . LEU A 1 97 ? 6.456 -0.372 7.852 1.00 89.69 97 LEU A N 1
ATOM 723 C CA . LEU A 1 97 ? 6.739 -1.688 7.266 1.00 89.69 97 LEU A CA 1
ATOM 724 C C . LEU A 1 97 ? 7.048 -1.599 5.767 1.00 89.69 97 LEU A C 1
ATOM 726 O O . LEU A 1 97 ? 7.948 -2.283 5.285 1.00 89.69 97 LEU A O 1
ATOM 730 N N . VAL A 1 98 ? 6.355 -0.719 5.042 1.00 89.50 98 VAL A N 1
ATOM 731 C CA . VAL A 1 98 ? 6.648 -0.429 3.631 1.00 89.50 98 VAL A CA 1
ATOM 732 C C . VAL A 1 98 ? 8.050 0.160 3.473 1.00 89.50 98 VAL A C 1
ATOM 734 O O . VAL A 1 98 ? 8.818 -0.316 2.642 1.00 89.50 98 VAL A O 1
ATOM 737 N N . VAL A 1 99 ? 8.420 1.146 4.295 1.00 90.25 99 VAL A N 1
ATOM 738 C CA . VAL A 1 99 ? 9.757 1.761 4.280 1.00 90.25 99 VAL A CA 1
ATOM 739 C C . VAL A 1 99 ? 10.836 0.737 4.618 1.00 90.25 99 VAL A C 1
ATOM 741 O O . VAL A 1 99 ? 11.856 0.693 3.940 1.00 90.25 99 VAL A O 1
ATOM 744 N N . LEU A 1 100 ? 10.610 -0.130 5.609 1.00 89.38 100 LEU A N 1
ATOM 745 C CA . LEU A 1 100 ? 11.541 -1.212 5.932 1.00 89.38 100 LEU A CA 1
ATOM 746 C C . LEU A 1 100 ? 11.693 -2.190 4.758 1.00 89.38 100 LEU A C 1
ATOM 748 O O . LEU A 1 100 ? 12.814 -2.547 4.410 1.00 89.38 100 LEU A O 1
ATOM 752 N N . SER A 1 101 ? 10.597 -2.565 4.093 1.00 87.69 101 SER A N 1
ATOM 753 C CA . SER A 1 101 ? 10.638 -3.417 2.897 1.00 87.69 101 SER A CA 1
ATOM 754 C C . SER A 1 101 ? 11.401 -2.768 1.736 1.00 87.69 101 SER A C 1
ATOM 756 O O . SER A 1 101 ? 12.138 -3.452 1.020 1.00 87.69 101 SER A O 1
ATOM 758 N N . LEU A 1 102 ? 11.245 -1.457 1.537 1.00 86.94 102 LEU A N 1
ATOM 759 C CA . LEU A 1 102 ? 12.020 -0.699 0.552 1.00 86.94 102 LEU A CA 1
ATOM 760 C C . LEU A 1 102 ? 13.495 -0.596 0.961 1.00 86.94 102 LEU A C 1
ATOM 762 O O . LEU A 1 102 ? 14.360 -0.718 0.104 1.00 86.94 102 LEU A O 1
ATOM 766 N N . GLY A 1 103 ? 13.793 -0.455 2.255 1.00 86.12 103 GLY A N 1
ATOM 767 C CA . GLY A 1 103 ? 15.155 -0.458 2.793 1.00 86.12 103 GLY A CA 1
ATOM 768 C C . GLY A 1 103 ? 15.880 -1.788 2.573 1.00 86.12 103 GLY A C 1
ATOM 769 O O . GLY A 1 103 ? 17.042 -1.793 2.179 1.00 86.12 103 GLY A O 1
ATOM 770 N N . VAL A 1 104 ? 15.185 -2.921 2.733 1.00 86.56 104 VAL A N 1
ATOM 771 C CA . VAL A 1 104 ? 15.726 -4.241 2.358 1.00 86.56 104 VAL A CA 1
ATOM 772 C C . VAL A 1 104 ? 15.966 -4.311 0.848 1.00 86.56 104 VAL A C 1
ATOM 774 O O . VAL A 1 104 ? 17.015 -4.773 0.413 1.00 86.56 104 VAL A O 1
ATOM 777 N N . SER A 1 105 ? 15.035 -3.798 0.038 1.00 84.00 105 SER A N 1
ATOM 778 C CA . SER A 1 105 ? 15.199 -3.747 -1.424 1.00 84.00 105 SER A CA 1
ATOM 779 C C . SER A 1 105 ? 16.393 -2.875 -1.841 1.00 84.00 105 SER A C 1
ATOM 781 O O . SER A 1 105 ? 17.120 -3.240 -2.760 1.00 84.00 105 SER A O 1
ATOM 783 N N . PHE A 1 106 ? 16.636 -1.765 -1.137 1.00 85.12 106 PHE A N 1
ATOM 784 C CA . PHE A 1 106 ? 17.803 -0.902 -1.320 1.00 85.12 106 PHE A CA 1
ATOM 785 C C . PHE A 1 106 ? 19.107 -1.617 -0.970 1.00 85.12 106 PHE A C 1
ATOM 787 O O . PHE A 1 106 ? 20.039 -1.598 -1.766 1.00 85.12 106 PHE A O 1
ATOM 794 N N . ALA A 1 107 ? 19.158 -2.298 0.179 1.00 85.69 107 ALA A N 1
ATOM 795 C CA . ALA A 1 107 ? 20.337 -3.052 0.604 1.00 85.69 107 ALA A CA 1
ATOM 796 C C . ALA A 1 107 ? 20.711 -4.180 -0.376 1.00 85.69 107 ALA A C 1
ATOM 798 O O . ALA A 1 107 ? 21.880 -4.535 -0.490 1.00 85.69 107 ALA A O 1
ATOM 799 N N . LEU A 1 108 ? 19.725 -4.720 -1.098 1.00 84.00 108 LEU A N 1
ATOM 800 C CA . LEU A 1 108 ? 19.910 -5.735 -2.139 1.00 84.00 108 LEU A CA 1
ATOM 801 C C . LEU A 1 108 ? 20.219 -5.146 -3.528 1.00 84.00 108 LEU A C 1
ATOM 803 O O . LEU A 1 108 ? 20.353 -5.906 -4.482 1.00 84.00 108 LEU A O 1
ATOM 807 N N . GLY A 1 109 ? 20.308 -3.818 -3.662 1.00 79.88 109 GLY A N 1
ATOM 808 C CA . GLY A 1 109 ? 20.579 -3.153 -4.940 1.00 79.88 109 GLY A CA 1
ATOM 809 C C . GLY A 1 109 ? 19.418 -3.205 -5.939 1.00 79.88 109 GLY A C 1
ATOM 810 O O . GLY A 1 109 ? 19.635 -3.041 -7.131 1.00 79.88 109 GLY A O 1
ATOM 811 N N . ASN A 1 110 ? 18.184 -3.434 -5.475 1.00 76.31 110 ASN A N 1
ATOM 812 C CA . ASN A 1 110 ? 17.010 -3.573 -6.342 1.00 76.31 110 ASN A CA 1
ATOM 813 C C . ASN A 1 110 ? 16.272 -2.246 -6.603 1.00 76.31 110 ASN A C 1
ATOM 815 O O . ASN A 1 110 ? 15.263 -2.265 -7.299 1.00 76.31 110 ASN A O 1
ATOM 819 N N . LEU A 1 111 ? 16.690 -1.114 -6.020 1.00 78.56 111 LEU A N 1
ATOM 820 C CA . LEU A 1 111 ? 16.017 0.177 -6.232 1.00 78.56 111 LEU A CA 1
ATOM 821 C C . LEU A 1 111 ? 16.428 0.835 -7.560 1.00 78.56 111 LEU A C 1
ATOM 823 O O . LEU A 1 111 ? 17.558 0.654 -8.007 1.00 78.56 111 LEU A O 1
ATOM 827 N N . PRO A 1 112 ? 15.538 1.632 -8.180 1.00 72.81 112 PRO A N 1
ATOM 828 C CA . PRO A 1 112 ? 15.855 2.334 -9.412 1.00 72.81 112 PRO A CA 1
ATOM 829 C C . PRO A 1 112 ? 16.862 3.452 -9.128 1.00 72.81 112 PRO A C 1
ATOM 831 O O . PRO A 1 112 ? 16.706 4.216 -8.176 1.00 72.81 112 PRO A O 1
ATOM 834 N N . GLU A 1 113 ? 17.856 3.598 -10.001 1.00 74.94 113 GLU A N 1
ATOM 835 C CA . GLU A 1 113 ? 18.825 4.704 -9.938 1.00 74.94 113 GLU A CA 1
ATOM 836 C C . GLU A 1 113 ? 18.185 6.053 -10.319 1.00 74.94 113 GLU A C 1
ATOM 838 O O . GLU A 1 113 ? 18.657 7.122 -9.935 1.00 74.94 113 GLU A O 1
ATOM 843 N N . ASN A 1 114 ? 17.066 6.014 -11.051 1.00 80.56 114 ASN A N 1
ATOM 844 C CA . ASN A 1 114 ? 16.330 7.195 -11.479 1.00 80.56 114 ASN A CA 1
ATOM 845 C C . ASN A 1 114 ? 15.399 7.718 -10.368 1.00 80.56 114 ASN A C 1
ATOM 847 O O . ASN A 1 114 ? 14.370 7.112 -10.053 1.00 80.56 114 ASN A O 1
ATOM 851 N N . ALA A 1 115 ? 15.708 8.910 -9.850 1.00 77.81 115 ALA A N 1
ATOM 852 C CA . ALA A 1 115 ? 14.908 9.596 -8.837 1.00 77.81 115 ALA A CA 1
ATOM 853 C C . ALA A 1 115 ? 13.446 9.848 -9.265 1.00 77.81 115 ALA A C 1
ATOM 855 O O . ALA A 1 115 ? 12.548 9.804 -8.423 1.00 77.81 115 ALA A O 1
ATOM 856 N N . ALA A 1 116 ? 13.177 10.063 -10.558 1.00 74.88 116 ALA A N 1
ATOM 857 C CA . ALA A 1 116 ? 11.815 10.243 -11.066 1.00 74.88 116 ALA A CA 1
ATOM 858 C C . ALA A 1 116 ? 11.002 8.938 -10.996 1.00 74.88 116 ALA A C 1
ATOM 860 O O . ALA A 1 116 ? 9.847 8.951 -10.568 1.00 74.88 116 ALA A O 1
ATOM 861 N N . ALA A 1 117 ? 11.620 7.802 -11.338 1.00 74.75 117 ALA A N 1
ATOM 862 C CA . ALA A 1 117 ? 10.996 6.481 -11.234 1.00 74.75 117 ALA A CA 1
ATOM 863 C C . ALA A 1 117 ? 10.746 6.088 -9.767 1.00 74.75 117 ALA A C 1
ATOM 865 O O . ALA A 1 117 ? 9.692 5.538 -9.437 1.00 74.75 117 ALA A O 1
ATOM 866 N N . PHE A 1 118 ? 11.675 6.434 -8.868 1.00 79.56 118 PHE A N 1
ATOM 867 C CA . PHE A 1 118 ? 11.484 6.275 -7.426 1.00 79.56 118 PHE A CA 1
ATOM 868 C C . PHE A 1 118 ? 10.318 7.130 -6.902 1.00 79.56 118 PHE A C 1
ATOM 870 O O . PHE A 1 118 ? 9.437 6.627 -6.203 1.00 79.56 118 PHE A O 1
ATOM 877 N N . GLY A 1 119 ? 10.263 8.412 -7.284 1.00 78.88 119 GLY A N 1
ATOM 878 C CA . GLY A 1 119 ? 9.190 9.331 -6.894 1.00 78.88 119 GLY A CA 1
ATOM 879 C C . GLY A 1 119 ? 7.806 8.878 -7.369 1.00 78.88 119 GLY A C 1
ATOM 880 O O . GLY A 1 119 ? 6.855 8.874 -6.583 1.00 78.88 119 GLY A O 1
ATOM 881 N N . ALA A 1 120 ? 7.695 8.422 -8.620 1.00 76.81 120 ALA A N 1
ATOM 882 C CA . ALA A 1 120 ? 6.462 7.844 -9.156 1.00 76.81 120 ALA A CA 1
ATOM 883 C C . ALA A 1 120 ? 6.049 6.569 -8.398 1.00 76.81 120 ALA A C 1
ATOM 885 O O . ALA A 1 120 ? 4.872 6.396 -8.072 1.00 76.81 120 ALA A O 1
ATOM 886 N N . GLY A 1 121 ? 7.016 5.717 -8.042 1.00 78.06 121 GLY A N 1
ATOM 887 C CA . GLY A 1 121 ? 6.799 4.542 -7.198 1.00 78.06 121 GLY A CA 1
ATOM 888 C C . GLY A 1 121 ? 6.212 4.880 -5.831 1.00 78.06 121 GLY A C 1
ATOM 889 O O . GLY A 1 121 ? 5.205 4.300 -5.422 1.00 78.06 121 GLY A O 1
ATOM 890 N N . MET A 1 122 ? 6.785 5.875 -5.152 1.00 83.12 122 MET A N 1
ATOM 891 C CA . MET A 1 122 ? 6.295 6.351 -3.856 1.00 83.12 122 MET A CA 1
ATOM 892 C C . MET A 1 122 ? 4.888 6.949 -3.950 1.00 83.12 122 MET A C 1
ATOM 894 O O . MET A 1 122 ? 4.031 6.645 -3.116 1.00 83.12 122 MET A O 1
ATOM 898 N N . ALA A 1 123 ? 4.614 7.746 -4.984 1.00 80.50 123 ALA A N 1
ATOM 899 C CA . ALA A 1 123 ? 3.276 8.275 -5.239 1.00 80.50 123 ALA A CA 1
ATOM 900 C C . ALA A 1 123 ? 2.256 7.148 -5.486 1.00 80.50 123 ALA A C 1
ATOM 902 O O . ALA A 1 123 ? 1.132 7.199 -4.976 1.00 80.50 123 ALA A O 1
ATOM 903 N N . GLY A 1 124 ? 2.665 6.086 -6.186 1.00 81.19 124 GLY A N 1
ATOM 904 C CA . GLY A 1 124 ? 1.855 4.887 -6.372 1.00 81.19 124 GLY A CA 1
ATOM 905 C C . GLY A 1 124 ? 1.548 4.141 -5.075 1.00 81.19 124 GLY A C 1
ATOM 906 O O . GLY A 1 124 ? 0.400 3.754 -4.849 1.00 81.19 124 GLY A O 1
ATOM 907 N N . LEU A 1 125 ? 2.525 4.000 -4.174 1.00 84.94 125 LEU A N 1
ATOM 908 C CA . LEU A 1 125 ? 2.312 3.392 -2.854 1.00 84.94 125 LEU A CA 1
ATOM 909 C C . LEU A 1 125 ? 1.311 4.199 -2.016 1.00 84.94 125 LEU A C 1
ATOM 911 O O . LEU A 1 125 ? 0.385 3.628 -1.437 1.00 84.94 125 LEU A O 1
ATOM 915 N N . VAL A 1 126 ? 1.449 5.528 -1.996 1.00 87.81 126 VAL A N 1
ATOM 916 C CA . VAL A 1 126 ? 0.541 6.427 -1.262 1.00 87.81 126 VAL A CA 1
ATOM 917 C C . VAL A 1 126 ? -0.878 6.373 -1.829 1.00 87.81 126 VAL A C 1
ATOM 919 O O . VAL A 1 126 ? -1.850 6.316 -1.073 1.00 87.81 126 VAL A O 1
ATOM 922 N N . SER A 1 127 ? -1.019 6.364 -3.152 1.00 86.44 127 SER A N 1
ATOM 923 C CA . SER A 1 127 ? -2.326 6.288 -3.808 1.00 86.44 127 SER A CA 1
ATOM 924 C C . SER A 1 127 ? -2.995 4.919 -3.602 1.00 86.44 127 SER A C 1
ATOM 926 O O . SER A 1 127 ? -4.193 4.833 -3.305 1.00 86.44 127 SER A O 1
ATOM 928 N N . SER A 1 128 ? -2.211 3.839 -3.625 1.00 86.38 128 SER A N 1
ATOM 929 C CA . SER A 1 128 ? -2.710 2.491 -3.339 1.00 86.38 128 SER A CA 1
ATOM 930 C C . SER A 1 128 ? -3.138 2.333 -1.877 1.00 86.38 128 SER A C 1
ATOM 932 O O . SER A 1 128 ? -4.191 1.757 -1.600 1.00 86.38 128 SER A O 1
ATOM 934 N N . LEU A 1 129 ? -2.374 2.897 -0.935 1.00 89.88 129 LEU A N 1
ATOM 935 C CA . LEU A 1 129 ? -2.759 2.946 0.474 1.00 89.88 129 LEU A CA 1
ATOM 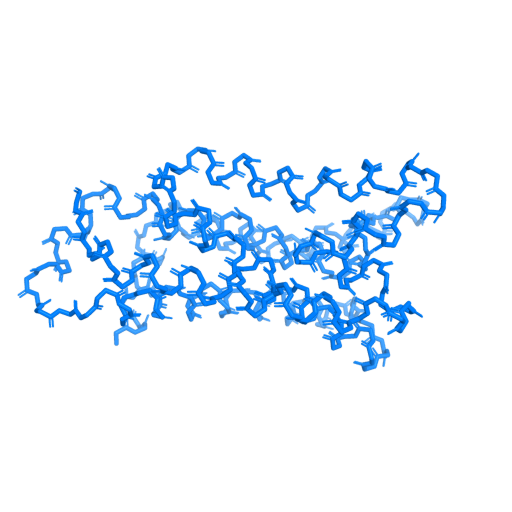936 C C . LEU A 1 129 ? -4.081 3.699 0.658 1.00 89.88 129 LEU A C 1
ATOM 938 O O . LEU A 1 129 ? -4.983 3.176 1.306 1.00 89.88 129 LEU A O 1
ATOM 942 N N . GLY A 1 130 ? -4.231 4.880 0.049 1.00 89.31 130 GLY A N 1
ATOM 943 C CA . GLY A 1 130 ? -5.479 5.648 0.099 1.00 89.31 130 GLY A CA 1
ATOM 944 C C . GLY A 1 130 ? -6.679 4.844 -0.405 1.00 89.31 130 GLY A C 1
ATOM 945 O O . GLY A 1 130 ? -7.741 4.857 0.217 1.00 89.31 130 GLY A O 1
ATOM 946 N N . THR A 1 131 ? -6.487 4.065 -1.472 1.00 88.88 131 THR A N 1
ATOM 947 C CA . THR A 1 131 ? -7.514 3.172 -2.029 1.00 88.88 131 THR A CA 1
ATOM 948 C C . THR A 1 131 ? -7.915 2.078 -1.041 1.00 88.88 131 THR A C 1
ATOM 950 O O . THR A 1 131 ? -9.104 1.868 -0.806 1.00 88.88 131 THR A O 1
ATOM 953 N N . LEU A 1 132 ? -6.950 1.412 -0.398 1.00 89.12 132 LEU A N 1
ATOM 954 C CA . LEU A 1 132 ? -7.242 0.395 0.618 1.00 89.12 132 LEU A CA 1
ATOM 955 C C . LEU A 1 132 ? -7.897 0.991 1.869 1.00 89.12 132 LEU A C 1
ATOM 957 O O . LEU A 1 132 ? -8.809 0.386 2.438 1.00 89.12 132 LEU A O 1
ATOM 961 N N . VAL A 1 133 ? -7.475 2.186 2.288 1.00 90.44 133 VAL A N 1
ATOM 962 C CA . VAL A 1 133 ? -8.085 2.916 3.405 1.00 90.44 133 VAL A CA 1
ATOM 963 C C . VAL A 1 133 ? -9.538 3.260 3.076 1.00 90.44 133 VAL A C 1
ATOM 965 O O . VAL A 1 133 ? -10.404 3.032 3.921 1.00 90.44 133 VAL A O 1
ATOM 968 N N . LEU A 1 134 ? -9.820 3.754 1.864 1.00 90.19 134 LEU A N 1
ATOM 969 C CA . LEU A 1 134 ? -11.172 4.048 1.382 1.00 90.19 134 LEU A CA 1
ATOM 970 C C . LEU A 1 134 ? -12.033 2.783 1.329 1.00 90.19 134 LEU A C 1
ATOM 972 O O . LEU A 1 134 ? -13.135 2.757 1.875 1.00 90.19 134 LEU A O 1
ATOM 976 N N . LEU A 1 135 ? -11.517 1.718 0.719 1.00 89.31 135 LEU A N 1
ATOM 977 C CA . LEU A 1 135 ? -12.209 0.440 0.600 1.00 89.31 135 LEU A CA 1
ATOM 978 C C . LEU A 1 135 ? -12.547 -0.141 1.976 1.00 89.31 135 LEU A C 1
ATOM 980 O O . LEU A 1 135 ? -13.667 -0.609 2.199 1.00 89.31 135 LEU A O 1
ATOM 984 N N . THR A 1 136 ? -11.613 -0.054 2.923 1.00 89.44 136 THR A N 1
ATOM 985 C CA . THR A 1 136 ? -11.855 -0.455 4.312 1.00 89.44 136 THR A CA 1
ATOM 986 C C . THR A 1 136 ? -12.911 0.427 4.966 1.00 89.44 136 THR A C 1
ATOM 988 O O . THR A 1 136 ? -13.813 -0.089 5.627 1.00 89.44 136 THR A O 1
ATOM 991 N N . ALA A 1 137 ? -12.851 1.743 4.735 1.00 86.31 137 ALA A N 1
ATOM 992 C CA . ALA A 1 137 ? -13.829 2.692 5.257 1.00 86.31 137 ALA A CA 1
ATOM 993 C C . ALA A 1 137 ? -15.249 2.344 4.801 1.00 86.31 137 ALA A C 1
ATOM 995 O O . ALA A 1 137 ? -16.177 2.412 5.607 1.00 86.31 137 ALA A O 1
ATOM 996 N N . ILE A 1 138 ? -15.410 1.974 3.524 1.00 88.75 138 ILE A N 1
ATOM 997 C CA . ILE A 1 138 ? -16.693 1.654 2.886 1.00 88.75 138 ILE A CA 1
ATOM 998 C C . ILE A 1 138 ? -17.215 0.295 3.355 1.00 88.75 138 ILE A C 1
ATOM 1000 O O . ILE A 1 138 ? -18.376 0.198 3.757 1.00 88.75 138 ILE A O 1
ATOM 1004 N N . THR A 1 139 ? -16.373 -0.736 3.320 1.00 86.62 139 THR A N 1
ATOM 1005 C CA . THR A 1 139 ? -16.832 -2.132 3.402 1.00 86.62 139 THR A CA 1
ATOM 1006 C C . THR A 1 139 ? -16.704 -2.744 4.787 1.00 86.62 139 THR A C 1
ATOM 1008 O O . THR A 1 139 ? -17.515 -3.596 5.134 1.00 86.62 139 THR A O 1
ATOM 1011 N N . ARG A 1 140 ? -15.709 -2.323 5.584 1.00 78.50 140 ARG A N 1
ATOM 1012 C CA . ARG A 1 140 ? -15.376 -2.907 6.899 1.00 78.50 140 ARG A CA 1
ATOM 1013 C C . ARG A 1 140 ? -15.233 -4.427 6.895 1.00 78.50 140 ARG A C 1
ATOM 1015 O O . ARG A 1 140 ? -15.404 -5.063 7.928 1.00 78.50 140 ARG A O 1
ATOM 1022 N N . ASN A 1 141 ? -14.942 -5.019 5.746 1.00 84.50 141 ASN A N 1
ATOM 1023 C CA . ASN A 1 141 ? -14.884 -6.460 5.592 1.00 84.50 141 ASN A CA 1
ATOM 1024 C C . ASN A 1 141 ? -13.454 -6.851 5.240 1.00 84.50 141 ASN A C 1
ATOM 1026 O O . ASN A 1 141 ? -12.981 -6.544 4.150 1.00 84.50 141 ASN A O 1
ATOM 1030 N N . PHE A 1 142 ? -12.776 -7.532 6.163 1.00 85.06 142 PHE A N 1
ATOM 1031 C CA . PHE A 1 142 ? -11.396 -7.964 5.968 1.00 85.06 142 PHE A CA 1
ATOM 1032 C C . PHE A 1 142 ? -11.206 -8.763 4.675 1.00 85.06 142 PHE A C 1
ATOM 1034 O O . PHE A 1 142 ? -10.329 -8.425 3.885 1.00 85.06 142 PHE A O 1
ATOM 1041 N N . ALA A 1 143 ? -12.040 -9.780 4.436 1.00 85.56 143 ALA A N 1
ATOM 1042 C CA . ALA A 1 143 ? -11.913 -10.644 3.266 1.00 85.56 143 ALA A CA 1
ATOM 1043 C C . ALA A 1 143 ? -12.089 -9.851 1.966 1.00 85.56 143 ALA A C 1
ATOM 1045 O O . ALA A 1 143 ? -11.314 -10.021 1.030 1.00 85.56 143 ALA A O 1
ATOM 1046 N N . LEU A 1 144 ? -13.057 -8.934 1.929 1.00 85.88 144 LEU A N 1
ATOM 1047 C CA . LEU A 1 144 ? -13.296 -8.094 0.760 1.00 85.88 144 LEU A CA 1
ATOM 1048 C C . LEU A 1 144 ? -12.141 -7.115 0.532 1.00 85.88 144 LEU A C 1
ATOM 1050 O O . LEU A 1 144 ? -11.650 -7.023 -0.588 1.00 85.88 144 LEU A O 1
ATOM 1054 N N . VAL A 1 145 ? -11.660 -6.429 1.575 1.00 86.44 145 VAL A N 1
ATOM 1055 C CA . VAL A 1 145 ? -10.520 -5.503 1.460 1.00 86.44 145 VAL A CA 1
ATOM 1056 C C . VAL A 1 145 ? -9.259 -6.246 1.018 1.00 86.44 145 VAL A C 1
ATOM 1058 O O . VAL A 1 145 ? -8.522 -5.733 0.182 1.00 86.44 145 VAL A O 1
ATOM 1061 N N . LEU A 1 146 ? -9.027 -7.457 1.528 1.00 86.31 146 LEU A N 1
ATOM 1062 C CA . LEU A 1 146 ? -7.898 -8.296 1.136 1.00 86.31 146 LEU A CA 1
ATOM 1063 C C . LEU A 1 146 ? -8.004 -8.742 -0.328 1.00 86.31 146 LEU A C 1
ATOM 1065 O O . LEU A 1 146 ? -7.070 -8.526 -1.093 1.00 86.31 146 LEU A O 1
ATOM 1069 N N . VAL A 1 147 ? -9.131 -9.337 -0.730 1.00 85.69 147 VAL A N 1
ATOM 1070 C CA . VAL A 1 147 ? -9.322 -9.874 -2.089 1.00 85.69 147 VAL A CA 1
ATOM 1071 C C . VAL A 1 147 ? -9.321 -8.756 -3.120 1.00 85.69 147 VAL A C 1
ATOM 1073 O O . VAL A 1 147 ? -8.588 -8.831 -4.102 1.00 85.69 147 VAL A O 1
ATOM 1076 N N . VAL A 1 148 ? -10.105 -7.700 -2.894 1.00 83.12 148 VAL A N 1
ATOM 1077 C CA . VAL A 1 148 ? -10.164 -6.559 -3.811 1.00 83.12 148 VAL 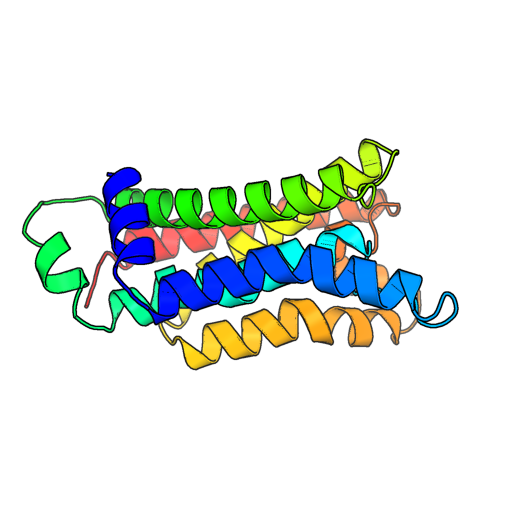A CA 1
ATOM 1078 C C . VAL A 1 148 ? -8.847 -5.802 -3.784 1.00 83.12 148 VAL A C 1
ATOM 1080 O O . VAL A 1 148 ? -8.375 -5.426 -4.842 1.00 83.12 148 VAL A O 1
ATOM 1083 N N . GLY A 1 149 ? -8.205 -5.629 -2.628 1.00 79.56 149 GLY A N 1
ATOM 1084 C CA . GLY A 1 149 ? -6.893 -4.993 -2.537 1.00 79.56 149 GLY A CA 1
ATOM 1085 C C . GLY A 1 149 ? -5.811 -5.748 -3.304 1.00 79.56 149 GLY A C 1
ATOM 1086 O O . GLY A 1 149 ? -5.055 -5.146 -4.064 1.00 79.56 149 GLY A O 1
ATOM 1087 N N . PHE A 1 150 ? -5.780 -7.074 -3.173 1.00 78.81 150 PHE A N 1
ATOM 1088 C CA . PHE A 1 150 ? -4.865 -7.930 -3.919 1.00 78.81 150 PHE A CA 1
ATOM 1089 C C . PHE A 1 150 ? -5.175 -7.923 -5.418 1.00 78.81 150 PHE A C 1
ATOM 1091 O O . PHE A 1 150 ? -4.275 -7.709 -6.225 1.00 78.81 150 PHE A O 1
ATOM 1098 N N . ALA A 1 151 ? -6.442 -8.098 -5.807 1.00 79.19 151 ALA A N 1
ATOM 1099 C CA . ALA A 1 151 ? -6.858 -8.036 -7.206 1.00 79.19 151 ALA A CA 1
ATOM 1100 C C . ALA A 1 151 ? -6.530 -6.671 -7.819 1.00 79.19 151 ALA A C 1
ATOM 1102 O O . ALA A 1 151 ? -5.981 -6.598 -8.919 1.00 79.19 151 ALA A O 1
ATOM 1103 N N . TRP A 1 152 ? -6.785 -5.597 -7.074 1.00 76.25 152 TRP A N 1
ATOM 1104 C CA . TRP A 1 152 ? -6.468 -4.237 -7.473 1.00 76.25 152 TRP A CA 1
ATOM 1105 C C . TRP A 1 152 ? -4.980 -4.072 -7.718 1.00 76.25 152 TRP A C 1
ATOM 1107 O O . TRP A 1 152 ? -4.630 -3.592 -8.782 1.00 76.25 152 TRP A O 1
ATOM 1117 N N . MET A 1 153 ? -4.125 -4.524 -6.790 1.00 74.62 153 MET A N 1
ATOM 1118 C CA . MET A 1 153 ? -2.663 -4.387 -6.848 1.00 74.62 153 MET A CA 1
ATOM 1119 C C . MET A 1 153 ? -1.954 -5.362 -7.805 1.00 74.62 153 MET A C 1
ATOM 1121 O O . MET A 1 153 ? -0.879 -5.052 -8.307 1.00 74.62 153 MET A O 1
ATOM 1125 N N . GLN A 1 154 ? -2.514 -6.543 -8.071 1.00 73.50 154 GLN A N 1
ATOM 1126 C CA . GLN A 1 154 ? -1.796 -7.622 -8.771 1.00 73.50 154 GLN A CA 1
ATOM 1127 C C . GLN A 1 154 ? -2.477 -8.106 -10.056 1.00 73.50 154 GLN A C 1
ATOM 1129 O O . GLN A 1 154 ? -1.817 -8.707 -10.904 1.00 73.50 154 GLN A O 1
ATOM 1134 N N . ILE A 1 155 ? -3.774 -7.855 -10.236 1.00 74.69 155 ILE A N 1
ATOM 1135 C CA . ILE A 1 155 ? -4.545 -8.380 -11.374 1.00 74.69 155 ILE A CA 1
ATOM 1136 C C . ILE A 1 155 ? -4.945 -7.252 -12.327 1.00 74.69 155 ILE A C 1
ATOM 1138 O O . ILE A 1 155 ? -4.691 -7.353 -13.525 1.00 74.69 155 ILE A O 1
ATOM 1142 N N . ILE A 1 156 ? -5.511 -6.158 -11.808 1.00 74.50 156 ILE A N 1
ATOM 1143 C CA . ILE A 1 156 ? -6.042 -5.056 -12.626 1.00 74.50 156 ILE A CA 1
ATOM 1144 C C . ILE A 1 156 ? -5.009 -4.465 -13.605 1.00 74.50 156 ILE A C 1
ATOM 1146 O O . ILE A 1 156 ? -5.370 -4.281 -14.766 1.00 74.50 156 ILE A O 1
ATOM 1150 N N . PRO A 1 157 ? -3.728 -4.241 -13.249 1.00 71.62 157 PRO A N 1
ATOM 1151 C CA . PRO A 1 157 ? -2.745 -3.760 -14.216 1.00 71.62 157 PRO A CA 1
ATOM 1152 C C . PRO A 1 157 ? -2.564 -4.668 -15.418 1.00 71.62 157 PRO A C 1
ATOM 1154 O O . PRO A 1 157 ? -2.461 -4.168 -16.527 1.00 71.62 157 PRO A O 1
ATOM 1157 N N . ARG A 1 158 ? -2.558 -5.991 -15.212 1.00 73.38 158 ARG A N 1
ATOM 1158 C CA . ARG A 1 158 ? -2.383 -6.962 -16.301 1.00 73.38 158 ARG A CA 1
ATOM 1159 C C . ARG A 1 158 ? -3.539 -6.890 -17.280 1.00 73.38 158 ARG A C 1
ATOM 1161 O O . ARG A 1 158 ? -3.338 -6.978 -18.486 1.00 73.38 158 ARG A O 1
ATOM 1168 N N . ILE A 1 159 ? -4.742 -6.704 -16.740 1.00 76.88 159 ILE A N 1
ATOM 1169 C CA . ILE A 1 159 ? -5.944 -6.496 -17.540 1.00 76.88 159 ILE A CA 1
ATOM 1170 C C . ILE A 1 159 ? -5.795 -5.200 -18.342 1.00 76.88 159 ILE A C 1
ATOM 1172 O O . ILE A 1 159 ? -6.008 -5.218 -19.545 1.00 76.88 159 ILE A O 1
ATOM 1176 N N . VAL A 1 160 ? -5.361 -4.104 -17.714 1.00 75.56 160 VAL A N 1
ATOM 1177 C CA . VAL A 1 160 ? -5.197 -2.800 -18.382 1.00 75.56 160 VAL A CA 1
ATOM 1178 C C . VAL A 1 160 ? -4.123 -2.844 -19.465 1.00 75.56 160 VAL A C 1
ATOM 1180 O O . VAL A 1 160 ? -4.354 -2.332 -20.552 1.00 75.56 160 VAL A O 1
ATOM 1183 N N . THR A 1 161 ? -2.984 -3.494 -19.221 1.00 72.88 161 THR A N 1
ATOM 1184 C CA . THR A 1 161 ? -1.912 -3.641 -20.220 1.00 72.88 161 THR A CA 1
ATOM 1185 C C . THR A 1 161 ? -2.312 -4.517 -21.407 1.00 72.88 161 THR A C 1
ATOM 1187 O O . THR A 1 161 ? -1.681 -4.439 -22.453 1.00 72.88 161 THR A O 1
ATOM 1190 N N . ALA A 1 162 ? -3.343 -5.354 -21.260 1.00 79.12 162 ALA A N 1
ATOM 1191 C CA . ALA A 1 162 ? -3.878 -6.173 -22.34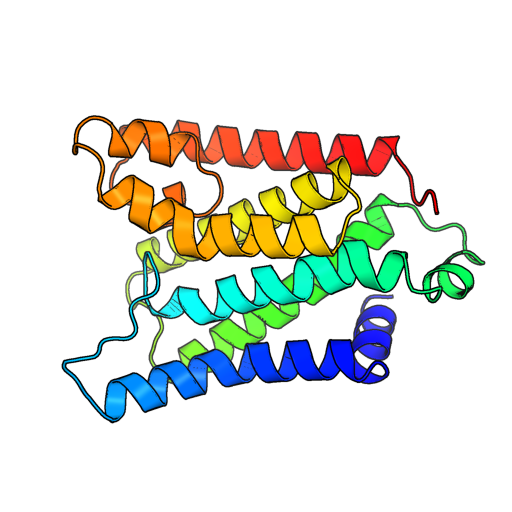6 1.00 79.12 162 ALA A CA 1
ATOM 1192 C C . ALA A 1 162 ? -4.928 -5.437 -23.203 1.00 79.12 162 ALA A C 1
ATOM 1194 O O . ALA A 1 162 ? -5.377 -5.976 -24.213 1.00 79.12 162 ALA A O 1
ATOM 1195 N N . LEU A 1 163 ? -5.346 -4.227 -22.808 1.00 80.88 163 LEU A N 1
ATOM 1196 C CA . LEU A 1 163 ? -6.311 -3.415 -23.552 1.00 80.88 163 LEU A CA 1
ATOM 1197 C C . LEU A 1 163 ? -5.634 -2.607 -24.674 1.00 80.88 163 LEU A C 1
ATOM 1199 O O . LEU A 1 163 ? -4.419 -2.413 -24.640 1.00 80.88 163 LEU A O 1
ATOM 1203 N N . PRO A 1 164 ? -6.400 -2.096 -25.658 1.00 81.50 164 PRO A N 1
ATOM 1204 C CA . PRO A 1 164 ? -5.854 -1.274 -26.738 1.00 81.50 164 PRO A CA 1
ATOM 1205 C C . PRO A 1 164 ? -5.112 -0.041 -26.210 1.00 81.50 164 PRO A C 1
ATOM 1207 O O . PRO A 1 164 ? -5.620 0.629 -25.310 1.00 81.50 164 PRO A O 1
ATOM 1210 N N . GLU A 1 165 ? -3.965 0.300 -26.807 1.00 78.75 165 GLU A N 1
ATOM 1211 C CA . GLU A 1 165 ? -3.070 1.397 -26.376 1.00 78.75 165 GLU A CA 1
ATOM 1212 C C . GLU A 1 165 ? -3.782 2.748 -26.200 1.00 78.75 165 GLU A C 1
ATOM 1214 O O . GLU A 1 165 ? -3.419 3.537 -25.338 1.00 78.75 165 GLU A O 1
ATOM 1219 N N . GLN A 1 166 ? -4.852 2.991 -26.956 1.00 78.81 166 GLN A N 1
ATOM 1220 C CA . GLN A 1 166 ? -5.665 4.210 -26.883 1.00 78.81 166 GLN A CA 1
ATOM 1221 C C . GLN A 1 166 ? -6.507 4.300 -25.595 1.00 78.81 166 GLN A C 1
ATOM 1223 O O . GLN A 1 166 ? -6.813 5.394 -25.128 1.00 78.81 166 GLN A O 1
ATOM 1228 N N . ALA A 1 167 ? -6.895 3.159 -25.014 1.00 74.75 167 ALA A N 1
ATOM 1229 C CA . ALA A 1 167 ? -7.733 3.079 -23.815 1.00 74.75 167 ALA A CA 1
ATOM 1230 C C . ALA A 1 167 ? -6.917 2.952 -22.518 1.00 74.75 167 ALA A C 1
ATOM 1232 O O . ALA A 1 167 ? -7.421 3.282 -21.440 1.00 74.75 167 ALA A O 1
ATOM 1233 N N . GLN A 1 168 ? -5.664 2.491 -22.608 1.00 73.50 168 GLN A N 1
ATOM 1234 C CA . GLN A 1 168 ? -4.801 2.284 -21.441 1.00 73.50 168 GLN A CA 1
ATOM 1235 C C . GLN A 1 168 ? -4.600 3.561 -20.601 1.00 73.50 168 GLN A C 1
ATOM 1237 O O . GLN A 1 168 ? -4.780 3.468 -19.388 1.00 73.50 168 GLN A O 1
ATOM 1242 N N . PRO A 1 169 ? -4.319 4.752 -21.176 1.00 69.31 169 PRO A N 1
ATOM 1243 C CA . PRO A 1 169 ? -4.043 5.965 -20.400 1.00 69.31 169 PRO A CA 1
ATOM 1244 C C . PRO A 1 169 ? -5.247 6.442 -19.588 1.00 69.31 169 PRO A C 1
ATOM 1246 O O . PRO A 1 169 ? -5.100 6.820 -18.424 1.00 69.31 169 PRO A O 1
ATOM 1249 N N . TRP A 1 170 ? -6.445 6.359 -20.173 1.00 70.88 170 TRP A N 1
ATOM 1250 C CA . TRP A 1 170 ? -7.708 6.763 -19.550 1.00 70.88 170 TRP A CA 1
ATOM 1251 C C . TRP A 1 170 ? -8.123 5.821 -18.425 1.00 70.88 170 TRP A C 1
ATOM 1253 O O . TRP A 1 170 ? -8.491 6.266 -17.337 1.00 70.88 170 TRP A O 1
ATOM 1263 N N . LEU A 1 171 ? -8.009 4.512 -18.656 1.00 71.25 171 LEU A N 1
ATOM 1264 C CA . LEU A 1 171 ? -8.285 3.516 -17.625 1.00 71.25 171 LEU A CA 1
ATOM 1265 C C . LEU A 1 171 ? -7.243 3.588 -16.511 1.00 71.25 171 LEU A C 1
ATOM 1267 O O . LEU A 1 171 ? -7.606 3.587 -15.342 1.00 71.25 171 LEU A O 1
ATOM 1271 N N . ALA A 1 172 ? -5.968 3.769 -16.848 1.00 66.50 172 ALA A N 1
ATOM 1272 C CA . ALA A 1 172 ? -4.910 4.006 -15.877 1.00 66.50 172 ALA A CA 1
ATOM 1273 C C . ALA A 1 172 ? -5.118 5.293 -15.071 1.00 66.50 172 ALA A C 1
ATOM 1275 O O . ALA A 1 172 ? -4.834 5.321 -13.877 1.00 66.50 172 ALA A O 1
ATOM 1276 N N . ALA A 1 173 ? -5.640 6.358 -15.684 1.00 63.06 173 ALA A N 1
ATOM 1277 C CA . ALA A 1 173 ? -5.963 7.599 -14.985 1.00 63.06 173 ALA A CA 1
ATOM 1278 C C . ALA A 1 173 ? -7.066 7.413 -13.929 1.00 63.06 173 ALA A C 1
ATOM 1280 O O . ALA A 1 173 ? -7.014 8.039 -12.870 1.00 63.06 173 ALA A O 1
ATOM 1281 N N . GLY A 1 174 ? -8.018 6.513 -14.194 1.00 63.59 174 GLY A N 1
ATOM 1282 C CA . GLY A 1 174 ? -9.063 6.102 -13.255 1.00 63.59 174 GLY A CA 1
ATOM 1283 C C . GLY A 1 174 ? -8.631 5.052 -12.225 1.00 63.59 174 GLY A C 1
ATOM 1284 O O . GLY A 1 174 ? -9.429 4.718 -11.352 1.00 63.59 174 GLY A O 1
ATOM 1285 N N . LEU A 1 175 ? -7.397 4.535 -12.304 1.00 69.00 175 LEU A N 1
ATOM 1286 C CA . LEU A 1 175 ? -6.850 3.510 -11.412 1.00 69.00 175 LEU A CA 1
ATOM 1287 C C . LEU A 1 175 ? -5.863 4.121 -10.408 1.00 69.00 175 LEU A C 1
ATOM 1289 O O . LEU A 1 175 ? -4.645 4.120 -10.637 1.00 69.00 175 LEU A O 1
ATOM 1293 N N . PRO A 1 176 ? -6.357 4.632 -9.270 1.00 61.03 176 PRO A N 1
ATOM 1294 C CA . PRO A 1 176 ? -5.501 5.050 -8.168 1.00 61.03 176 PRO A CA 1
ATOM 1295 C C . PRO A 1 176 ? -4.526 3.955 -7.731 1.00 61.03 176 PRO A C 1
ATOM 1297 O O . PRO A 1 176 ? -4.834 2.760 -7.709 1.00 61.03 176 PRO A O 1
ATOM 1300 N N . GLY A 1 177 ? -3.322 4.387 -7.377 1.00 63.47 177 GLY A N 1
ATOM 1301 C CA . GLY A 1 177 ? -2.184 3.532 -7.091 1.00 63.47 177 GLY A CA 1
ATOM 1302 C C . GLY A 1 177 ? -1.325 3.329 -8.324 1.00 63.47 177 GLY A C 1
ATOM 1303 O O . GLY A 1 177 ? -0.333 4.020 -8.540 1.00 63.47 177 GLY A O 1
ATOM 1304 N N . MET A 1 178 ? -1.710 2.369 -9.151 1.00 62.09 178 MET A N 1
ATOM 1305 C CA . MET A 1 178 ? -0.803 1.814 -10.154 1.00 62.09 178 MET A CA 1
ATOM 1306 C C . MET A 1 178 ? -0.867 2.464 -11.527 1.00 62.09 178 MET A C 1
ATOM 1308 O O . MET A 1 178 ? 0.073 2.300 -12.302 1.00 62.09 178 MET A O 1
ATOM 1312 N N . GLY A 1 179 ? -1.886 3.282 -11.803 1.00 55.84 179 GLY A N 1
ATOM 1313 C CA . GLY A 1 179 ? -1.848 4.186 -12.951 1.00 55.84 179 GLY A CA 1
ATOM 1314 C C . GLY A 1 179 ? -0.668 5.162 -12.890 1.00 55.84 179 GLY A C 1
ATOM 1315 O O . GLY A 1 179 ? -0.148 5.576 -13.921 1.00 55.84 179 GLY A O 1
ATOM 1316 N N . ILE A 1 180 ? -0.197 5.491 -11.681 1.00 58.94 180 ILE A N 1
ATOM 1317 C CA . ILE A 1 180 ? 0.951 6.382 -11.466 1.00 58.94 180 ILE A CA 1
ATOM 1318 C C . ILE A 1 180 ? 2.273 5.670 -11.775 1.00 58.94 180 ILE A C 1
ATOM 1320 O O . ILE A 1 180 ? 3.173 6.289 -12.329 1.00 58.94 180 ILE A O 1
ATOM 1324 N N . THR A 1 181 ? 2.393 4.380 -11.456 1.00 57.31 181 THR A N 1
ATOM 1325 C CA . THR A 1 181 ? 3.654 3.633 -11.596 1.00 57.31 181 THR A CA 1
ATOM 1326 C C . THR A 1 181 ? 3.844 3.018 -12.977 1.00 57.31 181 THR A C 1
ATOM 1328 O O . THR A 1 181 ? 4.976 2.893 -13.422 1.00 57.31 181 THR A O 1
ATOM 1331 N N . HIS A 1 182 ? 2.761 2.659 -13.672 1.00 60.53 182 HIS A N 1
ATOM 1332 C CA . HIS A 1 182 ? 2.837 2.004 -14.987 1.00 60.53 182 HIS A CA 1
ATOM 1333 C C . HIS A 1 182 ? 2.880 2.983 -16.157 1.00 60.53 182 HIS A C 1
ATOM 1335 O O . HIS A 1 182 ? 3.364 2.640 -17.228 1.00 60.53 182 HIS A O 1
ATOM 1341 N N . PHE A 1 183 ? 2.381 4.201 -15.952 1.00 59.84 183 PHE A N 1
ATOM 1342 C CA . PHE A 1 183 ? 2.238 5.203 -17.006 1.00 59.84 183 PHE A CA 1
ATOM 1343 C C . PHE A 1 183 ? 2.907 6.523 -16.603 1.00 59.84 183 PHE A C 1
ATOM 1345 O O . PHE A 1 183 ? 2.482 7.594 -17.025 1.00 59.84 183 PHE A O 1
ATOM 1352 N N . ALA A 1 184 ? 3.943 6.470 -15.757 1.00 56.31 184 ALA A N 1
ATOM 1353 C CA . ALA A 1 184 ? 4.641 7.650 -15.236 1.00 56.31 184 ALA A CA 1
ATOM 1354 C C . ALA A 1 184 ? 5.203 8.578 -16.336 1.00 56.31 184 ALA A C 1
ATOM 1356 O O . ALA A 1 184 ? 5.389 9.764 -16.085 1.00 56.31 184 ALA A O 1
ATOM 1357 N N . GLY A 1 185 ? 5.452 8.049 -17.542 1.00 58.56 185 GLY A N 1
ATOM 1358 C CA . GLY A 1 185 ? 5.914 8.813 -18.708 1.00 58.56 185 GLY A CA 1
ATOM 1359 C C . GLY A 1 185 ? 4.822 9.575 -19.474 1.00 58.56 185 GLY A C 1
ATOM 1360 O O . GLY A 1 185 ? 5.145 10.344 -20.371 1.00 58.56 185 GLY A O 1
ATOM 1361 N N . ASP A 1 186 ? 3.547 9.383 -19.133 1.00 64.56 186 ASP A N 1
ATOM 1362 C CA . ASP A 1 186 ? 2.404 10.052 -19.761 1.00 64.56 186 ASP A CA 1
ATOM 1363 C C . ASP A 1 186 ? 2.006 11.300 -18.953 1.00 64.56 186 ASP A C 1
ATOM 1365 O O . ASP A 1 186 ? 1.218 11.243 -18.001 1.00 64.56 186 ASP A O 1
ATOM 1369 N N . GLY A 1 187 ? 2.617 12.431 -19.317 1.00 66.00 187 GLY A N 1
ATOM 1370 C CA . GLY A 1 187 ? 2.445 13.716 -18.635 1.00 66.00 187 GLY A CA 1
ATOM 1371 C C . GLY A 1 187 ? 1.041 14.317 -18.762 1.00 66.00 187 GLY A C 1
ATOM 1372 O O . GLY A 1 187 ? 0.607 15.030 -17.858 1.00 66.00 187 GLY A O 1
ATOM 1373 N N . GLU A 1 188 ? 0.297 13.997 -19.826 1.00 71.75 188 GLU A N 1
ATOM 1374 C CA . GLU A 1 188 ? -1.040 14.560 -20.076 1.00 71.75 188 GLU A CA 1
ATOM 1375 C C . GLU A 1 188 ? -2.062 14.101 -19.024 1.00 71.75 188 GLU A C 1
ATOM 1377 O O . GLU A 1 188 ? -2.896 14.883 -18.561 1.00 71.75 188 GLU A O 1
ATOM 1382 N N . HIS A 1 189 ? -1.950 12.855 -18.559 1.00 73.00 189 HIS A N 1
ATOM 1383 C CA . HIS A 1 189 ? -2.888 12.261 -17.601 1.00 73.00 189 HIS A CA 1
ATOM 1384 C C . HIS A 1 189 ? -2.371 12.272 -16.154 1.00 73.00 189 HIS A C 1
ATOM 1386 O O . HIS A 1 189 ? -3.076 11.849 -15.230 1.00 73.00 189 HIS A O 1
ATOM 1392 N N . GLN A 1 190 ? -1.158 12.784 -15.915 1.00 73.81 190 GLN A N 1
ATOM 1393 C CA . GLN A 1 190 ? -0.556 12.844 -14.582 1.00 73.81 190 GLN A CA 1
ATOM 1394 C C . GLN A 1 190 ? -1.385 13.706 -13.618 1.00 73.81 190 GLN A C 1
ATOM 1396 O O . GLN A 1 190 ? -1.652 13.294 -12.486 1.00 73.81 190 GLN A O 1
ATOM 1401 N N . THR A 1 191 ? -1.865 14.863 -14.080 1.00 76.94 191 THR A N 1
ATOM 1402 C CA . THR A 1 191 ? -2.717 15.767 -13.291 1.00 76.94 191 THR A CA 1
ATOM 1403 C C . THR A 1 191 ? -4.016 15.083 -12.862 1.00 76.94 191 THR A C 1
ATOM 1405 O O . THR A 1 191 ? -4.426 15.195 -11.707 1.00 76.94 191 THR A O 1
ATOM 1408 N N . VAL A 1 192 ? -4.628 14.300 -13.758 1.00 78.69 192 VAL A N 1
ATOM 1409 C CA . VAL A 1 192 ? -5.854 13.538 -13.475 1.00 78.69 192 VAL A CA 1
ATOM 1410 C C . VAL A 1 192 ? -5.597 12.472 -12.407 1.00 78.69 192 VAL A C 1
ATOM 1412 O O . VAL A 1 192 ? -6.374 12.347 -11.462 1.00 78.69 192 VAL A O 1
ATOM 1415 N N . ARG A 1 193 ? -4.470 11.754 -12.485 1.00 77.75 193 ARG A N 1
ATOM 1416 C CA . ARG A 1 193 ? -4.086 10.730 -11.493 1.00 77.75 193 ARG A CA 1
ATOM 1417 C C . ARG A 1 193 ? -3.832 11.318 -10.106 1.00 77.75 193 ARG A C 1
ATOM 1419 O O . ARG A 1 193 ? -4.244 10.733 -9.099 1.00 77.75 193 ARG A O 1
ATOM 1426 N N . ILE A 1 194 ? -3.177 12.478 -10.040 1.00 80.06 194 ILE A N 1
ATOM 1427 C CA . ILE A 1 194 ? -2.956 13.205 -8.782 1.00 80.06 194 ILE A CA 1
ATOM 1428 C C . ILE A 1 194 ? -4.299 13.664 -8.204 1.00 80.06 194 ILE A C 1
ATOM 1430 O O . ILE A 1 194 ? -4.562 13.433 -7.022 1.00 80.06 194 ILE A O 1
ATOM 1434 N N . ALA A 1 195 ? -5.175 14.239 -9.034 1.00 83.31 195 ALA A N 1
ATOM 1435 C CA . ALA A 1 195 ? -6.503 14.674 -8.615 1.00 83.31 195 ALA A CA 1
ATOM 1436 C C . ALA A 1 195 ? -7.345 13.505 -8.080 1.00 83.31 195 ALA A C 1
ATOM 1438 O O . ALA A 1 195 ? -7.906 13.606 -6.990 1.00 83.31 195 ALA A O 1
ATOM 1439 N N . MET A 1 196 ? -7.371 12.365 -8.777 1.00 83.44 196 MET A N 1
ATOM 1440 C CA . MET A 1 196 ? -8.074 11.162 -8.315 1.00 83.44 196 MET A CA 1
ATOM 1441 C C . MET A 1 196 ? -7.508 10.636 -6.996 1.00 83.44 196 MET A C 1
ATOM 1443 O O . MET A 1 196 ? -8.265 10.313 -6.081 1.00 83.44 196 MET A O 1
ATOM 1447 N N . THR A 1 197 ? -6.182 10.619 -6.853 1.00 86.25 197 THR A N 1
ATOM 1448 C CA . THR A 1 197 ? -5.523 10.236 -5.597 1.00 86.25 197 THR A CA 1
ATOM 1449 C C . THR A 1 197 ? -5.949 11.144 -4.444 1.00 86.25 197 THR A C 1
ATOM 1451 O O . THR A 1 197 ? -6.296 10.653 -3.368 1.00 86.25 197 THR A O 1
ATOM 1454 N N . ALA A 1 198 ? -5.975 12.460 -4.662 1.00 87.88 198 ALA A N 1
ATOM 1455 C CA . ALA A 1 198 ? -6.426 13.421 -3.662 1.00 87.88 198 ALA A CA 1
ATOM 1456 C C . ALA A 1 198 ? -7.906 13.212 -3.302 1.00 87.88 198 ALA A C 1
ATOM 1458 O O . ALA A 1 198 ? -8.244 13.160 -2.120 1.00 87.88 198 ALA A O 1
ATOM 1459 N N . VAL A 1 199 ? -8.776 13.017 -4.300 1.00 90.00 199 VAL A N 1
ATOM 1460 C CA . VAL A 1 199 ? -10.205 12.731 -4.096 1.00 90.00 199 VAL A CA 1
ATOM 1461 C C . VAL A 1 199 ? -10.396 11.477 -3.245 1.00 90.00 199 VAL A C 1
ATOM 1463 O O . VAL A 1 199 ? -11.180 11.497 -2.300 1.00 90.00 199 VAL A O 1
ATOM 1466 N N . ILE A 1 200 ? -9.647 10.407 -3.509 1.00 89.31 200 ILE A N 1
ATOM 1467 C CA . ILE A 1 200 ? -9.723 9.162 -2.734 1.00 89.31 200 ILE A CA 1
ATOM 1468 C C . ILE A 1 200 ? -9.325 9.376 -1.287 1.00 89.31 200 ILE A C 1
ATOM 1470 O O . ILE A 1 200 ? -10.028 8.908 -0.395 1.00 89.31 200 ILE A O 1
ATOM 1474 N N . TRP A 1 201 ? -8.241 10.109 -1.037 1.00 91.56 201 TRP A N 1
ATOM 1475 C CA . TRP A 1 201 ? -7.834 10.440 0.323 1.00 91.56 201 TRP A CA 1
ATOM 1476 C C . TRP A 1 201 ? -8.877 11.295 1.041 1.00 91.56 201 TRP A C 1
ATOM 1478 O O . TRP A 1 201 ? -9.220 11.000 2.185 1.00 91.56 201 TRP A O 1
ATOM 1488 N N . ILE A 1 202 ? -9.435 12.304 0.370 1.00 92.38 202 ILE A N 1
ATOM 1489 C CA . ILE A 1 202 ? -10.501 13.142 0.928 1.00 92.38 202 ILE A CA 1
ATOM 1490 C C . ILE A 1 202 ? -11.716 12.279 1.285 1.00 92.38 202 ILE A C 1
ATOM 1492 O O . ILE A 1 202 ? -12.181 12.320 2.424 1.00 92.38 202 ILE A O 1
ATOM 1496 N N . LEU A 1 203 ? -12.200 11.450 0.356 1.00 91.56 203 LEU A N 1
ATOM 1497 C CA . LEU A 1 203 ? -13.332 10.552 0.589 1.00 91.56 203 LEU A CA 1
ATOM 1498 C C . LEU A 1 203 ? -13.044 9.564 1.722 1.00 91.56 203 LEU A C 1
ATOM 1500 O O . LEU A 1 203 ? -13.887 9.377 2.599 1.00 91.56 203 LEU A O 1
ATOM 1504 N N . ALA A 1 204 ? -11.847 8.978 1.749 1.00 89.31 204 ALA A N 1
ATOM 1505 C CA . ALA A 1 204 ? -11.432 8.048 2.787 1.00 89.31 204 ALA A CA 1
ATOM 1506 C C . ALA A 1 204 ? -11.505 8.713 4.165 1.00 89.31 204 ALA A C 1
ATOM 1508 O O . ALA A 1 204 ? -12.196 8.220 5.057 1.00 89.31 204 ALA A O 1
ATOM 1509 N N . LEU A 1 205 ? -10.853 9.865 4.327 1.00 90.50 205 LEU A N 1
ATOM 1510 C CA . LEU A 1 205 ? -10.801 10.590 5.595 1.00 90.50 205 LEU A CA 1
ATOM 1511 C C . LEU A 1 205 ? -12.184 11.089 6.032 1.00 90.50 205 LEU A C 1
ATOM 1513 O O . LEU A 1 205 ? -12.516 10.993 7.214 1.00 90.50 205 LEU A O 1
ATOM 1517 N N . LEU A 1 206 ? -13.015 11.572 5.102 1.00 90.50 206 LEU A N 1
ATOM 1518 C CA . LEU A 1 206 ? -14.388 11.993 5.396 1.00 90.50 206 LEU A CA 1
ATOM 1519 C C . LEU A 1 206 ? -15.248 10.822 5.882 1.00 90.50 206 LEU A C 1
ATOM 1521 O O . LEU A 1 206 ? -15.952 10.957 6.886 1.00 90.50 206 LEU A O 1
ATOM 1525 N N . ILE A 1 207 ? -15.172 9.668 5.213 1.00 88.19 207 ILE A N 1
ATOM 1526 C CA . ILE A 1 207 ? -15.923 8.472 5.606 1.00 88.19 207 ILE A CA 1
ATOM 1527 C C . ILE A 1 207 ? -15.433 7.967 6.965 1.00 88.19 207 ILE A C 1
ATOM 1529 O O . ILE A 1 207 ? -16.261 7.725 7.840 1.00 88.19 207 ILE A O 1
ATOM 1533 N N . TRP A 1 208 ? -14.119 7.875 7.189 1.00 84.94 208 TRP A N 1
ATOM 1534 C CA . TRP A 1 208 ? -13.538 7.472 8.478 1.00 84.94 208 TRP A CA 1
ATOM 1535 C C . TRP A 1 208 ? -13.906 8.423 9.624 1.00 84.94 208 TRP A C 1
ATOM 1537 O O . TRP A 1 208 ? -14.234 7.975 10.726 1.00 84.94 208 TRP A O 1
ATOM 1547 N N . LYS A 1 209 ? -13.909 9.738 9.371 1.00 83.62 209 LYS A N 1
ATOM 1548 C CA . LYS A 1 209 ? -14.350 10.744 10.346 1.00 83.62 209 LYS A CA 1
ATOM 1549 C C . LYS A 1 209 ? -15.833 10.578 10.678 1.00 83.62 209 LYS A C 1
ATOM 1551 O O . LYS A 1 209 ? -16.181 10.531 11.853 1.00 83.62 209 LYS A O 1
ATOM 1556 N N . LYS A 1 210 ? -16.698 10.467 9.661 1.00 82.56 210 LYS A N 1
ATOM 1557 C CA . LYS A 1 210 ? -18.158 10.352 9.830 1.00 82.56 210 LYS A CA 1
ATOM 1558 C C . LYS A 1 210 ? -18.562 9.051 10.517 1.00 82.56 210 LYS A C 1
ATOM 1560 O O . LYS A 1 210 ? -19.498 9.033 11.305 1.00 82.56 210 LYS A O 1
ATOM 1565 N N . ARG A 1 211 ? -17.881 7.957 10.186 1.00 71.12 211 ARG A N 1
ATOM 1566 C CA . ARG A 1 211 ? -18.229 6.620 10.661 1.00 71.12 211 ARG A CA 1
ATOM 1567 C C . ARG A 1 211 ? -17.723 6.313 12.074 1.00 71.12 211 ARG A C 1
ATOM 1569 O O . ARG A 1 211 ? -18.200 5.349 12.660 1.00 71.12 211 ARG A O 1
ATOM 1576 N N . GLY A 1 212 ? -16.800 7.109 12.619 1.00 60.53 212 GLY A N 1
ATOM 1577 C CA . GLY A 1 212 ? -16.231 6.888 13.952 1.00 60.53 212 GLY A CA 1
ATOM 1578 C C . GLY A 1 212 ? -15.543 5.522 14.112 1.00 60.53 212 GLY A C 1
ATOM 1579 O O . GLY A 1 212 ? -15.382 4.766 13.154 1.00 60.53 212 GLY A O 1
ATOM 1580 N N . ILE A 1 213 ? -15.142 5.192 15.345 1.00 56.28 213 ILE A N 1
ATOM 1581 C CA . ILE A 1 213 ? -14.742 3.828 15.739 1.00 56.28 213 ILE A CA 1
ATOM 1582 C C . ILE A 1 213 ? -16.022 3.069 16.127 1.00 56.28 213 ILE A C 1
ATOM 1584 O O . ILE A 1 213 ? -16.218 2.724 17.285 1.00 56.28 213 ILE A O 1
ATOM 1588 N N . THR A 1 214 ? -16.982 2.910 15.217 1.00 42.75 214 THR A N 1
ATOM 1589 C CA . THR A 1 214 ? -18.152 2.070 15.532 1.00 42.75 214 THR A CA 1
ATOM 1590 C C . THR A 1 214 ? -17.764 0.609 15.332 1.00 42.75 214 THR A C 1
ATOM 1592 O O . THR A 1 214 ? -17.410 0.241 14.206 1.00 42.75 214 THR A O 1
ATOM 1595 N N . LEU A 1 215 ? -17.816 -0.134 16.441 1.00 41.78 215 LEU A N 1
ATOM 1596 C CA . LEU A 1 215 ? -17.759 -1.594 16.549 1.00 41.78 215 LEU A CA 1
ATOM 1597 C C . LEU A 1 215 ? -18.728 -2.271 15.573 1.00 41.78 215 LEU A C 1
ATOM 1599 O O . LEU A 1 215 ? -19.864 -1.760 15.438 1.00 41.78 215 LEU A O 1
#

Radius of gyration: 17.54 Å; chains: 1; bounding box: 39×34×54 Å

Organism: Deinococcus cellulosilyticus (strain DSM 18568 / NBRC 106333 / KACC 11606 / 5516J-15) (NCBI:txid1223518)

Sequence (215 aa):
MLAAELLKLKRNPMGMGLAIAGLALPVLVFAANQMNPNMQVKANGEAYLLPAHAVLALVTPYLLALETQQATAKWILTTPTSSLKVLFEKISVILLLVVLSLGVSFALGNLPENAAAFGAGMAGLVSSLGTLVLLTAITRNFALVLVVGFAWMQIIPRIVTALPEQAQPWLAAGLPGMGITHFAGDGEHQTVRIAMTAVIWILALLIWKKRGITL